Protein AF-A0A7C5G570-F1 (afdb_monomer_lite)

Sequence (312 aa):
MTEIFQGLLDAGFQAELISLSALDRYFRLPALPFAFVYTDGDLTDLARLFEKLRFPGPSVADAALDYEIPTAGVGGNPRTIFFYCRDLRTLPLVPYTFFTLTFDWKTQRFRDPQGIYPLIRFLWRGKKAEAFPPPAPWWEGLFQGADRFGALMAAAVLLARYGAPLPDLTTLRGVLGQLTQETPPEPETQRTLLTTLLSSTHPEAGFALLKALGFIDRFWPELAQLDDVDHSKEFHPEGNAWAHTLETFQYRKTLDFTLSLALLLHDVGKPLSSSDGAHRFDKHAELGALAAVKFLERLGFPNALITDVRFL

Structure (mmCIF, N/CA/C/O backbone):
data_AF-A0A7C5G570-F1
#
_entry.id   AF-A0A7C5G570-F1
#
loop_
_atom_site.group_PDB
_atom_site.id
_atom_site.type_symbol
_atom_site.label_atom_id
_atom_site.label_alt_id
_atom_site.label_comp_id
_atom_site.label_asym_id
_atom_site.label_entity_id
_atom_site.label_seq_id
_atom_site.pdbx_PDB_ins_code
_atom_site.Cartn_x
_atom_site.Cartn_y
_atom_site.Cartn_z
_atom_site.occupancy
_atom_site.B_iso_or_equiv
_atom_site.auth_seq_id
_atom_site.auth_comp_id
_atom_site.auth_asym_id
_atom_site.auth_atom_id
_atom_site.pdbx_PDB_model_num
ATOM 1 N N . MET A 1 1 ? 3.801 -5.273 18.656 1.00 76.75 1 MET A N 1
ATOM 2 C CA . MET A 1 1 ? 2.372 -4.925 18.472 1.00 76.75 1 MET A CA 1
ATOM 3 C C . MET A 1 1 ? 1.579 -5.124 19.757 1.00 76.75 1 MET A C 1
ATOM 5 O O . MET A 1 1 ? 1.106 -4.129 20.272 1.00 76.75 1 MET A O 1
ATOM 9 N N . THR A 1 2 ? 1.479 -6.332 20.328 1.00 83.44 2 THR A N 1
ATOM 10 C CA . THR A 1 2 ? 0.680 -6.579 21.550 1.00 83.44 2 THR A CA 1
ATOM 11 C C . THR A 1 2 ? 1.013 -5.645 22.717 1.00 83.44 2 THR A C 1
ATOM 13 O O . THR A 1 2 ? 0.096 -5.096 23.307 1.00 83.44 2 THR A O 1
ATOM 16 N N . GLU A 1 3 ? 2.295 -5.401 23.000 1.00 87.50 3 GLU A N 1
ATOM 17 C CA . GLU A 1 3 ? 2.725 -4.481 24.070 1.00 87.50 3 GLU A CA 1
ATOM 18 C C . GLU A 1 3 ? 2.275 -3.034 23.833 1.00 87.50 3 GLU A C 1
ATOM 20 O O . GLU A 1 3 ? 1.844 -2.364 24.761 1.00 87.50 3 GLU A O 1
ATOM 25 N N . ILE A 1 4 ? 2.301 -2.570 22.579 1.00 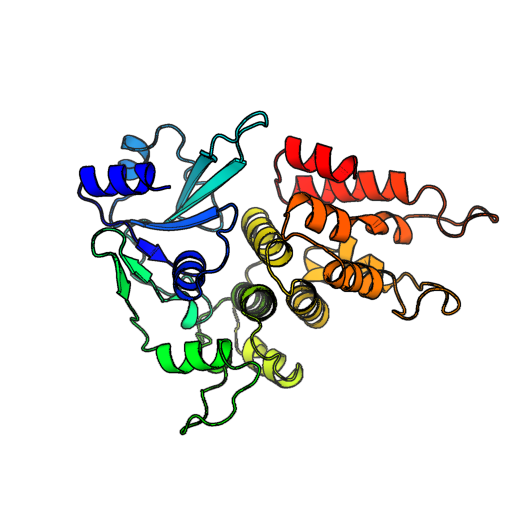90.94 4 ILE A N 1
ATOM 26 C CA . ILE A 1 4 ? 1.877 -1.210 22.211 1.00 90.94 4 ILE A CA 1
ATOM 27 C C . ILE A 1 4 ? 0.370 -1.050 22.435 1.00 90.94 4 ILE A C 1
ATOM 29 O O . ILE A 1 4 ? -0.079 -0.073 23.026 1.00 90.94 4 ILE A O 1
ATOM 33 N N . PHE A 1 5 ? -0.412 -2.045 22.011 1.00 92.06 5 PHE A N 1
ATOM 34 C CA . PHE A 1 5 ? -1.849 -2.071 22.267 1.00 92.06 5 PHE A CA 1
ATOM 35 C C . PHE A 1 5 ? -2.160 -2.185 23.762 1.00 92.06 5 PHE A C 1
ATOM 37 O O . PHE A 1 5 ? -3.077 -1.524 24.237 1.00 92.06 5 PHE A O 1
ATOM 44 N N . GLN A 1 6 ? -1.401 -2.992 24.508 1.00 92.19 6 GLN A N 1
ATOM 45 C CA . GLN A 1 6 ? -1.573 -3.112 25.953 1.00 92.19 6 GLN A CA 1
ATOM 46 C C . GLN A 1 6 ? -1.279 -1.781 26.655 1.00 92.19 6 GLN A C 1
ATOM 48 O O . GLN A 1 6 ? -2.081 -1.363 27.478 1.00 92.19 6 GLN A O 1
ATOM 53 N N . GLY A 1 7 ? -0.219 -1.068 26.259 1.00 92.81 7 GLY A N 1
ATOM 54 C CA . GLY A 1 7 ? 0.105 0.256 26.795 1.00 92.81 7 GLY A CA 1
ATOM 55 C C . GLY A 1 7 ? -1.009 1.287 26.583 1.00 92.81 7 GLY A C 1
ATOM 56 O O . GLY A 1 7 ? -1.321 2.042 27.500 1.00 92.81 7 GLY A O 1
ATOM 57 N N . LEU A 1 8 ? -1.669 1.277 25.417 1.00 94.38 8 LEU A N 1
ATOM 58 C CA . LEU A 1 8 ? -2.858 2.108 25.179 1.00 94.38 8 LEU A CA 1
ATOM 59 C C . LEU A 1 8 ? -4.014 1.741 26.120 1.00 94.38 8 LEU A C 1
ATOM 61 O O . LEU A 1 8 ? -4.618 2.621 26.731 1.00 94.38 8 LEU A O 1
ATOM 65 N N . LEU A 1 9 ? -4.312 0.445 26.248 1.00 95.50 9 LEU A N 1
ATOM 66 C CA . LEU A 1 9 ? -5.415 -0.043 27.079 1.00 95.50 9 LEU A CA 1
ATOM 67 C C . LEU A 1 9 ? -5.180 0.218 28.574 1.00 95.50 9 LEU A C 1
ATOM 69 O O . LEU A 1 9 ? -6.122 0.590 29.275 1.00 95.50 9 LEU A O 1
ATOM 73 N N . ASP A 1 10 ? -3.946 0.050 29.053 1.00 95.94 10 ASP A N 1
ATOM 74 C CA . ASP A 1 10 ? -3.551 0.300 30.445 1.00 95.94 10 ASP A CA 1
ATOM 75 C C . ASP A 1 10 ? -3.647 1.790 30.798 1.00 95.94 10 ASP A C 1
ATOM 77 O O . ASP A 1 10 ? -4.019 2.144 31.917 1.00 95.94 10 ASP A O 1
ATOM 81 N N . ALA A 1 11 ? -3.390 2.666 29.824 1.00 94.56 11 ALA A N 1
ATOM 82 C CA . ALA A 1 11 ? -3.594 4.107 29.939 1.00 94.56 11 ALA A CA 1
ATOM 83 C C . ALA A 1 11 ? -5.072 4.536 29.820 1.00 94.56 11 ALA A C 1
ATOM 85 O O . ALA A 1 11 ? -5.386 5.714 29.976 1.00 94.56 11 ALA A O 1
ATOM 86 N N . GLY A 1 12 ? -5.988 3.592 29.576 1.00 94.81 12 GLY A N 1
ATOM 87 C CA . GLY A 1 12 ? -7.427 3.839 29.497 1.00 94.81 12 GLY A CA 1
ATOM 88 C C . GLY A 1 12 ? -7.945 4.230 28.111 1.00 94.81 12 GLY A C 1
ATOM 89 O O . GLY A 1 12 ? -9.130 4.545 27.995 1.00 94.81 12 GLY A O 1
ATOM 90 N N . PHE A 1 13 ? -7.108 4.173 27.072 1.00 94.56 13 PHE A N 1
ATOM 91 C CA . PHE A 1 13 ? -7.496 4.504 25.701 1.00 94.56 13 PHE A CA 1
ATOM 92 C C . PHE A 1 13 ? -8.073 3.307 24.944 1.00 94.56 13 PHE A C 1
ATOM 94 O O . PHE A 1 13 ? -7.838 2.139 25.268 1.00 94.56 13 PHE A O 1
ATOM 101 N N . GLN A 1 14 ? -8.830 3.598 23.891 1.00 91.56 14 GLN A N 1
ATOM 102 C CA . GLN A 1 14 ? -9.218 2.623 22.881 1.00 91.56 14 GLN A CA 1
ATOM 103 C C . GLN A 1 14 ? -8.028 2.268 21.991 1.00 91.56 14 GLN A C 1
ATOM 105 O O . GLN A 1 14 ? -7.143 3.078 21.738 1.00 91.56 14 GLN A O 1
ATOM 110 N N . ALA A 1 15 ? -8.032 1.040 21.486 1.00 93.25 15 ALA A N 1
ATOM 111 C CA . ALA A 1 15 ? -7.058 0.589 20.510 1.00 93.25 15 ALA A CA 1
ATOM 112 C C . ALA A 1 15 ? -7.770 -0.292 19.482 1.00 93.25 15 ALA A C 1
ATOM 114 O O . ALA A 1 15 ? -8.212 -1.406 19.788 1.00 93.25 15 ALA A O 1
ATOM 115 N N . GLU A 1 16 ? -7.912 0.220 18.265 1.00 93.56 16 GLU A N 1
ATOM 116 C CA . GLU A 1 16 ? -8.572 -0.476 17.163 1.00 93.56 16 GLU A CA 1
ATOM 117 C C . GLU A 1 16 ? -7.637 -0.581 15.968 1.00 93.56 16 GLU A C 1
ATOM 119 O O . GLU A 1 16 ? -7.019 0.403 15.576 1.00 93.56 16 GLU A O 1
ATOM 124 N N . LEU A 1 17 ? -7.566 -1.751 15.333 1.00 94.12 17 LEU A N 1
ATOM 125 C CA . LEU A 1 17 ? -7.058 -1.799 13.963 1.00 94.12 17 LEU A CA 1
ATOM 126 C C . LEU A 1 17 ? -8.122 -1.198 13.048 1.00 94.12 17 LEU A C 1
ATOM 128 O O . LEU A 1 17 ? -9.309 -1.489 13.213 1.00 94.12 17 LEU A O 1
ATOM 132 N N . ILE A 1 18 ? -7.696 -0.420 12.060 1.00 92.81 18 ILE A N 1
ATOM 133 C CA . ILE A 1 18 ? -8.594 0.217 11.090 1.00 92.81 18 ILE A CA 1
ATOM 134 C C . ILE A 1 18 ? -8.118 -0.019 9.657 1.00 92.81 18 ILE A C 1
ATOM 136 O O . ILE A 1 18 ? -6.990 -0.475 9.437 1.00 92.81 18 ILE A O 1
ATOM 140 N N . SER A 1 19 ? -8.967 0.310 8.678 1.00 90.69 19 SER A N 1
ATOM 141 C CA . SER A 1 19 ? -8.614 0.299 7.255 1.00 90.69 19 SER A CA 1
ATOM 142 C C . SER A 1 19 ? -7.990 -1.039 6.837 1.00 90.69 19 SER A C 1
ATOM 144 O O . SER A 1 19 ? -8.506 -2.112 7.166 1.00 90.69 19 SER A O 1
ATOM 146 N N . LEU A 1 20 ? -6.863 -0.983 6.132 1.00 91.75 20 LEU A N 1
ATOM 147 C CA . LEU A 1 20 ? -6.106 -2.126 5.649 1.00 91.75 20 LEU A CA 1
ATOM 148 C C . LEU A 1 20 ? -5.765 -3.124 6.761 1.00 91.75 20 LEU A C 1
ATOM 150 O O . LEU A 1 20 ? -5.847 -4.328 6.553 1.00 91.75 20 LEU A O 1
ATOM 154 N N . SER A 1 21 ? -5.433 -2.651 7.964 1.00 93.94 21 SER A N 1
ATOM 155 C CA . SER A 1 21 ? -5.012 -3.525 9.064 1.00 93.94 21 SER A CA 1
ATOM 156 C C . SER A 1 21 ? -6.165 -4.322 9.669 1.00 93.94 21 SER A C 1
ATOM 158 O O . SER A 1 21 ? -5.987 -5.489 10.026 1.00 93.94 21 SER A O 1
ATOM 160 N N . ALA A 1 22 ? -7.359 -3.731 9.748 1.00 93.25 22 ALA A N 1
ATOM 161 C CA . ALA A 1 22 ? -8.562 -4.469 10.125 1.00 93.25 22 ALA A CA 1
ATOM 162 C C . ALA A 1 22 ? -8.946 -5.482 9.041 1.00 93.25 22 ALA A C 1
ATOM 164 O O . ALA A 1 22 ? -9.244 -6.639 9.345 1.00 93.25 22 ALA A O 1
ATOM 165 N N . LEU A 1 23 ? -8.903 -5.063 7.776 1.00 92.06 23 LEU A N 1
ATOM 166 C CA . LEU A 1 23 ? -9.301 -5.894 6.646 1.00 92.06 23 LEU A CA 1
ATOM 167 C C . LEU A 1 23 ? -8.347 -7.085 6.441 1.00 92.06 23 LEU A C 1
ATOM 169 O O . LEU A 1 23 ? -8.800 -8.217 6.269 1.00 92.06 23 LEU A O 1
ATOM 173 N N . ASP A 1 24 ? -7.039 -6.874 6.580 1.00 93.88 24 ASP A N 1
ATOM 174 C CA . ASP A 1 24 ? -6.027 -7.936 6.590 1.00 93.88 24 ASP A CA 1
ATOM 175 C C . ASP A 1 24 ? -6.287 -8.958 7.686 1.00 93.88 24 ASP A C 1
ATOM 177 O O . ASP A 1 24 ? -6.243 -10.165 7.441 1.00 93.88 24 ASP A O 1
ATOM 181 N N . ARG A 1 25 ? -6.607 -8.484 8.895 1.00 94.00 25 ARG A N 1
ATOM 182 C CA . ARG A 1 25 ? -6.949 -9.365 10.010 1.00 94.00 25 ARG A CA 1
ATOM 183 C C . ARG A 1 25 ? -8.212 -10.168 9.719 1.00 94.00 25 ARG A C 1
ATOM 185 O O . ARG A 1 25 ? -8.256 -11.353 10.047 1.00 94.00 25 ARG A O 1
ATOM 192 N N . TYR A 1 26 ? -9.217 -9.548 9.106 1.00 92.62 26 TYR A N 1
ATOM 193 C CA . TYR A 1 26 ? -10.464 -10.211 8.731 1.00 92.62 26 TYR A CA 1
ATOM 194 C C . TYR A 1 26 ? -10.218 -11.353 7.737 1.00 92.62 26 TYR A C 1
ATOM 196 O O . TYR A 1 26 ? -10.672 -12.478 7.957 1.00 92.62 26 TYR A O 1
ATOM 204 N N . PHE A 1 27 ? -9.435 -11.093 6.687 1.00 90.75 27 PHE A N 1
ATOM 205 C CA . PHE A 1 27 ? -9.067 -12.091 5.677 1.00 90.75 27 PHE A CA 1
ATOM 206 C C . PHE A 1 27 ? -7.920 -13.019 6.098 1.00 90.75 27 PHE A C 1
ATOM 208 O O . PHE A 1 27 ? -7.599 -13.956 5.369 1.00 90.75 27 PHE A O 1
ATOM 215 N N . ARG A 1 28 ? -7.337 -12.806 7.286 1.00 92.50 28 ARG A N 1
ATOM 216 C CA . ARG A 1 28 ? -6.194 -13.560 7.827 1.00 92.50 28 ARG A CA 1
ATOM 217 C C . ARG A 1 28 ? -4.969 -13.517 6.907 1.00 92.50 28 ARG A C 1
ATOM 219 O O . ARG A 1 28 ? -4.267 -14.516 6.755 1.00 92.50 28 ARG A O 1
ATOM 226 N N . LEU A 1 29 ? -4.724 -12.363 6.293 1.00 91.00 29 LEU A N 1
ATOM 227 C CA . LEU A 1 29 ? -3.551 -12.141 5.454 1.00 91.00 29 LEU A CA 1
ATOM 228 C C . LEU A 1 29 ? -2.293 -11.906 6.308 1.00 91.00 29 LEU A C 1
ATOM 230 O O . LEU A 1 29 ? -2.399 -11.437 7.446 1.00 91.00 29 LEU A O 1
ATOM 234 N N . PRO A 1 30 ? -1.090 -12.198 5.776 1.00 89.44 30 PRO A N 1
ATOM 235 C CA . PRO A 1 30 ? 0.164 -11.856 6.437 1.00 89.44 30 PRO A CA 1
ATOM 236 C C . PRO A 1 30 ? 0.258 -10.357 6.735 1.00 89.44 30 PRO A C 1
ATOM 238 O O . PRO A 1 30 ? -0.052 -9.523 5.882 1.00 89.44 30 PRO A O 1
ATOM 241 N N . ALA A 1 31 ? 0.717 -10.016 7.940 1.00 86.00 31 ALA A N 1
ATOM 242 C CA . ALA A 1 31 ? 0.822 -8.630 8.376 1.00 86.00 31 ALA A CA 1
ATOM 243 C C . ALA A 1 31 ? 1.877 -7.856 7.573 1.00 86.00 31 ALA A C 1
ATOM 245 O O . ALA A 1 31 ? 3.038 -8.272 7.483 1.00 86.00 31 ALA A O 1
ATOM 246 N N . LEU A 1 32 ? 1.481 -6.687 7.073 1.00 92.19 32 LEU A N 1
ATOM 247 C CA . LEU A 1 32 ? 2.374 -5.712 6.451 1.00 92.19 32 LEU A CA 1
ATOM 248 C C . LEU A 1 32 ? 3.428 -5.205 7.440 1.00 92.19 32 LEU A C 1
ATOM 250 O O . LEU A 1 32 ? 3.222 -5.278 8.658 1.00 92.19 32 LEU A O 1
ATOM 254 N N . PRO A 1 33 ? 4.555 -4.651 6.955 1.00 91.31 33 PRO A N 1
ATOM 255 C CA . PRO A 1 33 ? 5.557 -4.026 7.815 1.00 91.31 33 PRO A CA 1
ATOM 256 C C . PRO A 1 33 ? 5.041 -2.766 8.531 1.00 91.31 33 PRO A C 1
ATOM 258 O O . PRO A 1 33 ? 5.784 -2.114 9.249 1.00 91.31 33 PRO A O 1
ATOM 261 N N . PHE A 1 34 ? 3.760 -2.434 8.403 1.00 93.50 34 PHE A N 1
ATOM 262 C CA . PHE A 1 34 ? 3.105 -1.415 9.198 1.00 93.50 34 PHE A CA 1
ATOM 263 C C . PHE A 1 34 ? 1.668 -1.814 9.549 1.00 93.50 34 PHE A C 1
ATOM 265 O O . PHE A 1 34 ? 1.096 -2.729 8.949 1.00 93.50 34 PHE A O 1
ATOM 272 N N . ALA A 1 35 ? 1.073 -1.109 10.508 1.00 94.31 35 ALA A N 1
ATOM 273 C CA . ALA A 1 35 ? -0.345 -1.211 10.825 1.00 94.31 35 ALA A CA 1
ATOM 274 C C . ALA A 1 35 ? -0.960 0.161 11.110 1.00 94.31 35 ALA A C 1
ATOM 276 O O . ALA A 1 35 ? -0.307 1.026 11.685 1.00 94.31 35 ALA A O 1
ATOM 277 N N . PHE A 1 36 ? -2.228 0.325 10.748 1.00 93.25 36 PHE A N 1
ATOM 278 C CA . PHE A 1 36 ? -3.040 1.486 11.079 1.00 93.25 36 PHE A CA 1
ATOM 279 C C . PHE A 1 36 ? -3.856 1.206 12.333 1.00 93.25 36 PHE A C 1
ATOM 281 O O . PHE A 1 36 ? -4.589 0.210 12.408 1.00 93.25 36 PHE A O 1
ATOM 288 N N . VAL A 1 37 ? -3.720 2.096 13.307 1.00 93.75 37 VAL A N 1
ATOM 289 C CA . VAL A 1 37 ? -4.340 1.988 14.621 1.00 93.75 37 VAL A CA 1
ATOM 290 C C . VAL A 1 37 ? -5.101 3.264 14.915 1.00 93.75 37 VAL A C 1
ATOM 292 O O . VAL A 1 37 ? -4.556 4.356 14.812 1.00 93.75 37 VAL A O 1
ATOM 295 N N . TYR A 1 38 ? -6.357 3.119 15.303 1.00 92.62 38 TYR A N 1
ATOM 296 C CA . TYR A 1 38 ? -7.123 4.193 15.908 1.00 92.62 38 TYR A CA 1
ATOM 297 C C . TYR A 1 38 ? -7.012 4.115 17.429 1.00 92.62 38 TYR A C 1
ATOM 299 O O . TYR A 1 38 ? -7.108 3.030 18.014 1.00 92.62 38 TYR A O 1
ATOM 307 N N . THR A 1 39 ? -6.841 5.276 18.050 1.00 92.19 39 THR A N 1
ATOM 308 C CA . THR A 1 39 ? -6.943 5.477 19.493 1.00 92.19 39 THR A CA 1
ATOM 309 C C . THR A 1 39 ? -7.814 6.688 19.778 1.00 92.19 39 THR A C 1
ATOM 311 O O . THR A 1 39 ? -7.885 7.628 18.982 1.00 92.19 39 THR A O 1
ATOM 314 N N . ASP A 1 40 ? -8.482 6.672 20.927 1.00 90.81 40 ASP A N 1
ATOM 315 C CA . ASP A 1 40 ? -9.277 7.806 21.367 1.00 90.81 40 ASP A CA 1
ATOM 316 C C . ASP A 1 40 ? -8.492 8.829 22.221 1.00 90.81 40 ASP A C 1
ATOM 318 O O . ASP A 1 40 ? -9.080 9.814 22.670 1.00 90.81 40 ASP A O 1
ATOM 322 N N . GLY A 1 41 ? -7.182 8.614 22.400 1.00 89.94 41 GLY A N 1
ATOM 323 C CA . GLY A 1 41 ? -6.231 9.591 22.948 1.00 89.94 41 GLY A CA 1
ATOM 324 C C . GLY A 1 41 ? -5.731 10.597 21.904 1.00 89.94 41 GLY A C 1
ATOM 325 O O . GLY A 1 41 ? -5.857 10.371 20.695 1.00 89.94 41 GLY A O 1
ATOM 326 N N . ASP A 1 42 ? -5.173 11.716 22.369 1.00 90.19 42 ASP A N 1
ATOM 327 C CA . ASP A 1 42 ? -4.583 12.744 21.503 1.00 90.19 42 ASP A CA 1
ATOM 328 C C . ASP A 1 42 ? -3.064 12.547 21.285 1.00 90.19 42 ASP A C 1
ATOM 330 O O . ASP A 1 42 ? -2.442 11.609 21.791 1.00 90.19 42 ASP A O 1
ATOM 334 N N . LEU A 1 43 ? -2.438 13.430 20.497 1.00 90.19 43 LEU A N 1
ATOM 335 C CA . LEU A 1 43 ? -0.991 13.380 20.243 1.00 90.19 43 LEU A CA 1
ATOM 336 C C . LEU A 1 43 ? -0.148 13.539 21.517 1.00 90.19 43 LEU A C 1
ATOM 338 O O . LEU A 1 43 ? 0.910 12.921 21.635 1.00 90.19 43 LEU A O 1
ATOM 342 N N . THR A 1 44 ? -0.607 14.352 22.468 1.00 90.81 44 THR A N 1
ATOM 343 C CA . THR A 1 44 ? 0.083 14.574 23.745 1.00 90.81 44 THR A CA 1
ATOM 344 C C . THR A 1 44 ? 0.043 13.309 24.590 1.00 90.81 44 THR A C 1
ATOM 346 O O . THR A 1 44 ? 1.047 12.938 25.199 1.00 90.81 44 THR A O 1
ATOM 349 N N . ASP A 1 45 ? -1.096 12.626 24.610 1.00 92.44 45 ASP A N 1
ATOM 350 C CA . ASP A 1 45 ? -1.262 11.354 25.300 1.00 92.44 45 ASP A CA 1
ATOM 351 C C . ASP A 1 45 ? -0.349 10.282 24.710 1.00 92.44 45 ASP A C 1
ATOM 353 O O . ASP A 1 45 ? 0.387 9.622 25.447 1.00 92.44 45 ASP A O 1
ATOM 357 N N . LEU A 1 46 ? -0.313 10.162 23.380 1.00 92.06 46 LEU A N 1
ATOM 358 C CA . LEU A 1 46 ? 0.596 9.236 22.706 1.00 92.06 46 LEU A CA 1
ATOM 359 C C . LEU A 1 46 ? 2.068 9.548 22.995 1.00 92.06 46 LEU A C 1
ATOM 361 O O . LEU A 1 46 ? 2.844 8.625 23.237 1.00 92.06 46 LEU A O 1
ATOM 365 N N . ALA A 1 47 ? 2.459 10.824 23.008 1.00 92.44 47 ALA A N 1
ATOM 366 C CA . ALA A 1 47 ? 3.837 11.234 23.278 1.00 92.44 47 ALA A CA 1
ATOM 367 C C . ALA A 1 47 ? 4.285 10.912 24.714 1.00 92.44 47 ALA A C 1
ATOM 369 O O . ALA A 1 47 ? 5.469 10.688 24.956 1.00 92.44 47 ALA A O 1
ATOM 370 N N . ARG A 1 48 ? 3.349 10.855 25.674 1.00 93.50 48 ARG A N 1
ATOM 371 C CA . ARG A 1 48 ? 3.634 10.395 27.046 1.00 93.50 48 ARG A CA 1
ATOM 372 C C . ARG A 1 48 ? 3.826 8.883 27.127 1.00 93.50 48 ARG A C 1
ATOM 374 O O . ARG A 1 48 ? 4.576 8.424 27.982 1.00 93.50 48 ARG A O 1
ATOM 381 N N . LEU A 1 49 ? 3.136 8.120 26.279 1.00 93.06 49 LEU A N 1
ATOM 382 C CA . LEU A 1 49 ? 3.206 6.657 26.270 1.00 93.06 49 LEU A CA 1
ATOM 383 C C . LEU A 1 49 ? 4.397 6.124 25.472 1.00 93.06 49 LEU A C 1
ATOM 385 O O . LEU A 1 49 ? 4.961 5.090 25.828 1.00 93.06 49 LEU A O 1
ATOM 389 N N . PHE A 1 50 ? 4.778 6.812 24.396 1.00 92.88 50 PHE A N 1
ATOM 390 C CA . PHE A 1 50 ? 5.760 6.322 23.437 1.00 92.88 50 PHE A CA 1
ATOM 391 C C . PHE A 1 50 ? 6.865 7.353 23.197 1.00 92.88 50 PHE A C 1
ATOM 393 O O . PHE A 1 50 ? 6.689 8.321 22.465 1.00 92.88 50 PHE A O 1
ATOM 400 N N . GLU A 1 51 ? 8.046 7.098 23.764 1.00 88.06 51 GLU A N 1
ATOM 401 C CA . GLU A 1 51 ? 9.200 8.011 23.710 1.00 88.06 51 GLU A CA 1
ATOM 402 C C . GLU A 1 51 ? 9.655 8.347 22.276 1.00 88.06 51 GLU A C 1
ATOM 404 O O . GLU A 1 51 ? 10.074 9.466 21.997 1.00 88.06 51 GLU A O 1
ATOM 409 N N . LYS A 1 52 ? 9.551 7.387 21.347 1.00 89.69 52 LYS A N 1
ATOM 410 C CA . LYS A 1 52 ? 10.000 7.521 19.948 1.00 89.69 52 LYS A CA 1
ATOM 411 C C . LYS A 1 52 ? 8.863 7.825 18.966 1.00 89.69 52 LYS A C 1
ATOM 413 O O . LYS A 1 52 ? 8.931 7.436 17.800 1.00 89.69 52 LYS A O 1
ATOM 418 N N . LEU A 1 53 ? 7.798 8.473 19.431 1.00 92.81 53 LEU A N 1
ATOM 419 C CA . LEU A 1 53 ? 6.680 8.861 18.576 1.00 92.81 53 LEU A CA 1
ATOM 420 C C . LEU A 1 53 ? 7.111 9.940 17.565 1.00 92.81 53 LEU A C 1
ATOM 422 O O . LEU A 1 53 ? 7.686 10.961 17.934 1.00 92.81 53 LEU A O 1
ATOM 426 N N . ARG A 1 54 ? 6.795 9.740 16.285 1.00 91.31 54 ARG A N 1
ATOM 427 C CA . ARG A 1 54 ? 6.975 10.721 15.208 1.00 91.31 54 ARG A CA 1
ATOM 428 C C . ARG A 1 54 ? 5.702 11.553 15.044 1.00 91.31 54 ARG A C 1
ATOM 430 O O . ARG A 1 54 ? 4.685 11.009 14.613 1.00 91.31 54 ARG A O 1
ATOM 437 N N . PHE A 1 55 ? 5.765 12.850 15.361 1.00 85.00 55 PHE A N 1
ATOM 438 C CA . PHE A 1 55 ? 4.661 13.810 15.201 1.00 85.00 55 PHE A CA 1
ATOM 439 C C . PHE A 1 55 ? 5.147 15.283 15.211 1.00 85.00 55 PHE A C 1
ATOM 441 O O . PHE A 1 55 ? 6.178 15.568 15.825 1.00 85.00 55 PHE A O 1
ATOM 448 N N . PRO A 1 56 ? 4.396 16.225 14.594 1.00 66.88 56 PRO A N 1
ATOM 449 C CA . PRO A 1 56 ? 3.577 15.969 13.405 1.00 66.88 56 PRO A CA 1
ATOM 450 C C . PRO A 1 56 ? 4.525 15.500 12.293 1.00 66.88 56 PRO A C 1
ATOM 452 O O . PRO A 1 56 ? 5.633 16.022 12.176 1.00 66.88 56 PRO A O 1
ATOM 455 N N . GLY A 1 57 ? 4.179 14.469 11.525 1.00 63.09 57 GLY A N 1
ATOM 456 C CA . GLY A 1 57 ? 5.224 13.865 10.692 1.00 63.09 57 GLY A CA 1
ATOM 457 C C . GLY A 1 57 ? 4.811 12.883 9.613 1.00 63.09 57 GLY A C 1
ATOM 458 O O . GLY A 1 57 ? 5.518 12.850 8.607 1.00 63.09 57 GLY A O 1
ATOM 459 N N . PRO A 1 58 ? 3.731 12.097 9.765 1.00 79.44 58 PRO A N 1
ATOM 460 C CA . PRO A 1 58 ? 3.326 11.201 8.701 1.00 79.44 58 PRO A CA 1
ATOM 461 C C . PRO A 1 58 ? 2.234 11.787 7.806 1.00 79.44 58 PRO A C 1
ATOM 463 O O . PRO A 1 58 ? 1.236 12.305 8.286 1.00 79.44 58 PRO A O 1
ATOM 466 N N . SER A 1 59 ? 2.374 11.630 6.489 1.00 83.44 59 SER A N 1
ATOM 467 C CA . SER A 1 59 ? 1.310 12.016 5.534 1.00 83.44 59 SER A CA 1
ATOM 468 C C . SER A 1 59 ? 0.086 11.099 5.600 1.00 83.44 59 SER A C 1
ATOM 470 O O . SER A 1 59 ? -1.004 11.449 5.158 1.00 83.44 59 SER A O 1
ATOM 472 N N . VAL A 1 60 ? 0.282 9.893 6.137 1.00 86.56 60 VAL A N 1
ATOM 473 C CA . VAL A 1 60 ? -0.729 8.838 6.161 1.00 86.56 60 VAL A CA 1
ATOM 474 C C . VAL A 1 60 ? -1.520 8.795 7.464 1.00 86.56 60 VAL A C 1
ATOM 476 O O . VAL A 1 60 ? -2.531 8.109 7.487 1.00 86.56 60 VAL A O 1
ATOM 479 N N . ALA A 1 61 ? -1.081 9.456 8.541 1.00 89.50 61 ALA A N 1
ATOM 480 C CA . ALA A 1 61 ? -1.682 9.351 9.875 1.00 89.50 61 ALA A CA 1
ATOM 481 C C . ALA A 1 61 ? -1.240 10.505 10.793 1.00 89.50 61 ALA A C 1
ATOM 483 O O . ALA A 1 61 ? -0.282 11.202 10.482 1.00 89.50 61 ALA A O 1
ATOM 484 N N . ASP A 1 62 ? -1.884 10.673 11.948 1.00 89.31 62 ASP A N 1
ATOM 485 C CA . ASP A 1 62 ? -1.589 11.778 12.875 1.00 89.31 62 ASP A CA 1
ATOM 486 C C . ASP A 1 62 ? -0.222 11.622 13.564 1.00 89.31 62 ASP A C 1
ATOM 488 O O . ASP A 1 62 ? 0.491 12.600 13.807 1.00 89.31 62 ASP A O 1
ATOM 492 N N . ALA A 1 63 ? 0.169 10.380 13.858 1.00 92.12 6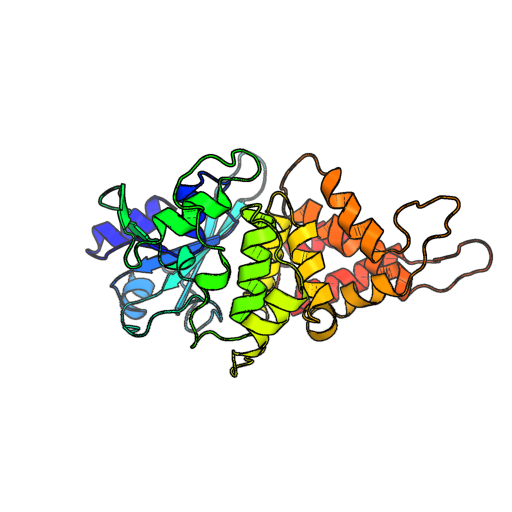3 ALA A N 1
ATOM 493 C CA . ALA A 1 63 ? 1.482 10.042 14.396 1.00 92.12 63 ALA A CA 1
ATOM 494 C C . ALA A 1 63 ? 1.960 8.676 13.900 1.00 92.12 63 ALA A C 1
ATOM 496 O O . ALA A 1 63 ? 1.180 7.856 13.415 1.00 92.12 63 ALA A O 1
ATOM 497 N N . ALA A 1 64 ? 3.254 8.406 14.047 1.00 93.69 64 ALA A N 1
ATOM 498 C CA . ALA A 1 64 ? 3.816 7.091 13.769 1.00 93.69 64 ALA A CA 1
ATOM 499 C C . ALA A 1 64 ? 4.791 6.641 14.857 1.00 93.69 64 ALA A C 1
ATOM 501 O O . ALA A 1 64 ? 5.484 7.455 15.458 1.00 93.69 64 ALA A O 1
ATOM 502 N N . LEU A 1 65 ? 4.872 5.337 15.092 1.00 93.88 65 LEU A N 1
ATOM 503 C CA . LEU A 1 65 ? 5.828 4.720 16.005 1.00 93.88 65 LEU A CA 1
ATOM 504 C C . LEU A 1 65 ? 6.537 3.574 15.296 1.00 93.88 65 LEU A C 1
ATOM 506 O O . LEU A 1 65 ? 5.913 2.566 14.958 1.00 93.88 65 LEU A O 1
ATOM 510 N N . ASP A 1 66 ? 7.841 3.725 15.106 1.00 91.31 66 ASP A N 1
ATOM 511 C CA . ASP A 1 66 ? 8.684 2.676 14.548 1.00 91.31 66 ASP A CA 1
ATOM 512 C C . ASP A 1 66 ? 9.210 1.780 15.678 1.00 91.31 66 ASP A C 1
ATOM 514 O O . ASP A 1 66 ? 9.652 2.256 16.727 1.00 91.31 66 ASP A O 1
ATOM 518 N N . TYR A 1 67 ? 9.141 0.467 15.482 1.00 88.50 67 TYR A N 1
ATOM 519 C CA . TYR A 1 67 ? 9.610 -0.541 16.427 1.00 88.50 67 TYR A CA 1
ATOM 520 C C . TYR A 1 67 ? 10.163 -1.752 15.674 1.00 88.50 67 TYR A C 1
ATOM 522 O O . TYR A 1 67 ? 9.800 -2.009 14.531 1.00 88.50 67 TYR A O 1
ATOM 530 N N . GLU A 1 68 ? 11.021 -2.534 16.315 1.00 85.06 68 GLU A N 1
ATOM 531 C CA . GLU A 1 68 ? 11.584 -3.741 15.711 1.00 85.06 68 GLU A CA 1
ATOM 532 C C . GLU A 1 68 ? 11.037 -4.988 16.396 1.00 85.06 68 GLU A C 1
ATOM 534 O O . GLU A 1 68 ? 10.902 -5.039 17.619 1.00 85.06 68 GLU A O 1
ATOM 539 N N . ILE A 1 69 ? 10.721 -6.013 15.606 1.00 77.88 69 ILE A N 1
ATOM 540 C CA . ILE A 1 69 ? 10.467 -7.353 16.136 1.00 77.88 69 ILE A CA 1
ATOM 541 C C . ILE A 1 69 ? 11.805 -8.095 16.133 1.00 77.88 69 ILE A C 1
ATOM 543 O O . ILE A 1 69 ? 12.347 -8.309 15.045 1.00 77.88 69 ILE A O 1
ATOM 547 N N . PRO A 1 70 ? 12.342 -8.510 17.295 1.00 74.31 70 PRO A N 1
ATOM 548 C CA . PRO A 1 70 ? 13.574 -9.285 17.339 1.00 74.31 70 PRO A CA 1
ATOM 549 C C . PRO A 1 70 ? 13.445 -10.551 16.487 1.00 74.31 70 PRO A C 1
ATOM 551 O O . PRO A 1 70 ? 12.482 -11.306 16.639 1.00 74.31 70 PRO A O 1
ATOM 554 N N . THR A 1 71 ? 14.409 -10.793 15.600 1.00 65.50 71 THR A N 1
ATOM 555 C CA . THR A 1 71 ? 14.526 -12.067 14.883 1.00 65.50 71 THR A CA 1
ATOM 556 C C . THR A 1 71 ? 15.787 -12.792 15.338 1.00 65.50 71 THR A C 1
ATOM 558 O O . THR A 1 71 ? 16.794 -12.175 15.676 1.00 65.50 71 THR A O 1
ATOM 561 N N . ALA A 1 72 ? 15.724 -14.119 15.456 1.00 51.62 72 ALA A N 1
ATOM 562 C CA . ALA A 1 72 ? 16.857 -14.890 15.952 1.00 51.62 72 ALA A CA 1
ATOM 563 C C . ALA A 1 72 ? 18.010 -14.857 14.932 1.00 51.62 72 ALA A C 1
ATOM 565 O O . ALA A 1 72 ? 17.885 -15.411 13.844 1.00 51.62 72 ALA A O 1
ATOM 566 N N . GLY A 1 73 ? 19.134 -14.231 15.297 1.00 48.66 73 GLY A N 1
ATOM 567 C CA . GLY A 1 73 ? 20.383 -14.268 14.523 1.00 48.66 73 GLY A CA 1
ATOM 568 C C . GLY A 1 73 ? 20.473 -13.316 13.322 1.00 48.66 73 GLY A C 1
ATOM 569 O O . GLY A 1 73 ? 21.489 -13.326 12.635 1.00 48.66 73 GLY A O 1
ATOM 570 N N . VAL A 1 74 ? 19.460 -12.481 13.084 1.00 54.78 74 VAL A N 1
ATOM 571 C CA . VAL A 1 74 ? 19.442 -11.408 12.074 1.00 54.78 74 VAL A CA 1
ATOM 572 C C . VAL A 1 74 ? 18.901 -10.150 12.769 1.00 54.78 74 VAL A C 1
ATOM 574 O O . VAL A 1 74 ? 18.220 -10.266 13.787 1.00 54.78 74 VAL A O 1
ATOM 577 N N . GLY A 1 75 ? 19.241 -8.946 12.294 1.00 56.31 75 GLY A N 1
ATOM 578 C CA . GLY A 1 75 ? 18.696 -7.693 12.840 1.00 56.31 75 GLY A CA 1
ATOM 579 C C . GLY A 1 75 ? 17.164 -7.720 12.993 1.00 56.31 75 GLY A C 1
ATOM 580 O O . GLY A 1 75 ? 16.473 -8.551 12.398 1.00 56.31 75 GLY A O 1
ATOM 581 N N . GLY A 1 76 ? 16.608 -6.846 13.834 1.00 62.19 76 GLY A N 1
ATOM 582 C CA . GLY A 1 76 ? 15.162 -6.793 14.046 1.00 62.19 76 GLY A CA 1
ATOM 583 C C . GLY A 1 76 ? 14.395 -6.533 12.743 1.00 62.19 76 GLY A C 1
ATOM 584 O O . GLY A 1 76 ? 14.883 -5.845 11.853 1.00 62.19 76 GLY A O 1
ATOM 585 N N . ASN A 1 77 ? 13.188 -7.090 12.610 1.00 74.06 77 ASN A N 1
ATOM 586 C CA . ASN A 1 77 ? 12.310 -6.795 11.476 1.00 74.06 77 ASN A CA 1
ATOM 587 C C . ASN A 1 77 ? 11.595 -5.459 11.754 1.00 74.06 77 ASN A C 1
ATOM 589 O O . ASN A 1 77 ? 10.760 -5.430 12.673 1.00 74.06 77 ASN A O 1
ATOM 593 N N . PRO A 1 78 ? 11.918 -4.371 11.028 1.00 83.06 78 PRO A N 1
ATOM 594 C CA . PRO A 1 78 ? 11.360 -3.056 11.299 1.00 83.06 78 PRO A CA 1
ATOM 595 C C . PRO A 1 78 ? 9.862 -3.034 11.002 1.00 83.06 78 PRO A C 1
ATOM 597 O O . PRO A 1 78 ? 9.382 -3.585 10.008 1.00 83.06 78 PRO A O 1
ATOM 600 N N . ARG A 1 79 ? 9.109 -2.397 11.894 1.00 90.12 79 ARG A N 1
ATOM 601 C CA . ARG A 1 79 ? 7.662 -2.235 11.809 1.00 90.12 79 ARG A CA 1
ATOM 602 C C . ARG A 1 79 ? 7.258 -0.819 12.188 1.00 90.12 79 ARG A C 1
ATOM 604 O O . ARG A 1 79 ? 7.865 -0.220 13.067 1.00 90.12 79 ARG A O 1
ATOM 611 N N . THR A 1 80 ? 6.172 -0.332 11.602 1.00 93.00 80 THR A N 1
ATOM 612 C CA . THR A 1 80 ? 5.602 0.981 11.940 1.00 93.00 80 THR A CA 1
ATOM 613 C C . THR A 1 80 ? 4.149 0.846 12.384 1.00 93.00 80 THR A C 1
ATOM 615 O O . THR A 1 80 ? 3.359 0.146 11.756 1.00 93.00 80 THR A O 1
ATOM 618 N N . ILE A 1 81 ? 3.754 1.524 13.457 1.00 93.81 81 ILE A N 1
ATOM 619 C CA . ILE A 1 81 ? 2.338 1.767 13.753 1.00 93.81 81 ILE A CA 1
ATOM 620 C C . ILE A 1 81 ? 2.014 3.200 13.375 1.00 93.81 81 ILE A C 1
ATOM 622 O O . ILE A 1 81 ? 2.642 4.121 13.878 1.00 93.81 81 ILE A O 1
ATOM 626 N N . PHE A 1 82 ? 1.029 3.366 12.504 1.00 93.75 82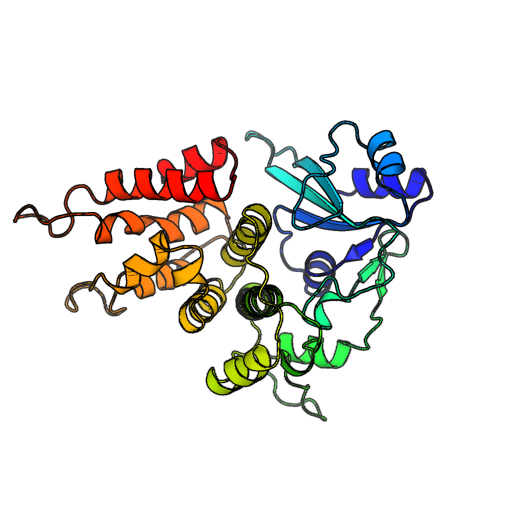 PHE A N 1
ATOM 627 C CA . PHE A 1 82 ? 0.441 4.643 12.139 1.00 93.75 82 PHE A CA 1
ATOM 628 C C . PHE A 1 82 ? -0.802 4.872 12.999 1.00 93.75 82 PHE A C 1
ATOM 630 O O . PHE A 1 82 ? -1.750 4.086 12.937 1.00 93.75 82 PHE A O 1
ATOM 637 N N . PHE A 1 83 ? -0.780 5.920 13.815 1.00 92.62 83 PHE A N 1
ATOM 638 C CA . PHE A 1 83 ? -1.847 6.267 14.743 1.00 92.62 83 PHE A CA 1
ATOM 639 C C . PHE A 1 83 ? -2.767 7.333 14.166 1.00 92.62 83 PHE A C 1
ATOM 641 O O . PHE A 1 83 ? -2.305 8.384 13.729 1.00 92.62 83 PHE A O 1
ATOM 648 N N . TYR A 1 84 ? -4.066 7.074 14.253 1.00 89.94 84 TYR A N 1
ATOM 649 C CA . TYR A 1 84 ? -5.111 8.074 14.099 1.00 89.94 84 TYR A CA 1
ATOM 650 C C . TYR A 1 84 ? -5.698 8.396 15.469 1.00 89.94 84 TYR A C 1
ATOM 652 O O . TYR A 1 84 ? -6.158 7.494 16.178 1.00 89.94 84 TYR A O 1
ATOM 660 N N . CYS A 1 85 ? -5.664 9.672 15.828 1.00 86.81 85 CYS A N 1
ATOM 661 C CA . CYS A 1 85 ? -6.049 10.196 17.129 1.00 86.81 85 CYS A CA 1
ATOM 662 C C . CYS A 1 85 ? -7.438 10.838 17.082 1.00 86.81 85 CYS A C 1
ATOM 664 O O . CYS A 1 85 ? -7.982 11.186 16.028 1.00 86.81 85 CYS A O 1
ATOM 666 N N . ARG A 1 86 ? -8.050 11.012 18.253 1.00 71.56 86 ARG A N 1
ATOM 667 C CA . ARG A 1 86 ? -9.402 11.567 18.369 1.00 71.56 86 ARG A CA 1
ATOM 668 C C . ARG A 1 86 ? -9.438 13.077 18.127 1.00 71.56 86 ARG A C 1
ATOM 670 O O . ARG A 1 86 ? -9.384 13.830 19.086 1.00 71.56 86 ARG A O 1
ATOM 677 N N . ASP A 1 87 ? -9.662 13.494 16.879 1.00 52.22 87 ASP A N 1
ATOM 678 C CA . ASP A 1 87 ? -10.476 14.686 16.550 1.00 52.22 87 ASP A CA 1
ATOM 679 C C . ASP A 1 87 ? -10.955 14.754 15.078 1.00 52.22 87 ASP A C 1
ATOM 681 O O . ASP A 1 87 ? -11.065 15.821 14.482 1.00 52.22 87 ASP A O 1
ATOM 685 N N . LEU A 1 88 ? -11.262 13.614 14.444 1.00 48.28 88 LEU A N 1
ATOM 686 C CA . LEU A 1 88 ? -11.680 13.573 13.030 1.00 48.28 88 LEU A CA 1
ATOM 687 C C . LEU A 1 88 ? -13.014 12.840 12.852 1.00 48.28 88 LEU A C 1
ATOM 689 O O . LEU A 1 88 ? -13.111 11.823 12.169 1.00 48.28 88 LEU A O 1
ATOM 693 N N . ARG A 1 89 ? -14.093 13.386 13.433 1.00 41.41 89 ARG A N 1
ATOM 694 C CA . ARG A 1 89 ? -15.488 12.940 13.176 1.00 41.41 89 ARG A CA 1
ATOM 695 C C . ARG A 1 89 ? -15.907 13.030 11.696 1.00 41.41 89 ARG A C 1
ATOM 697 O O . ARG A 1 89 ? -17.032 12.674 11.357 1.00 41.41 89 ARG A O 1
ATOM 704 N N . THR A 1 90 ? -15.018 13.475 10.820 1.00 46.50 90 THR A N 1
ATOM 705 C CA . THR A 1 90 ? -15.132 13.461 9.365 1.00 46.50 90 THR A CA 1
ATOM 706 C C . THR A 1 90 ? -14.325 12.296 8.788 1.00 46.50 90 THR A C 1
ATOM 708 O O . THR A 1 90 ? -13.274 12.481 8.181 1.00 46.50 90 THR A O 1
ATOM 711 N N . LEU A 1 91 ? -14.825 11.073 8.975 1.00 48.28 91 LEU A N 1
ATOM 712 C CA . LEU A 1 91 ? -14.548 10.004 8.020 1.00 48.28 91 LEU A CA 1
ATOM 713 C C . LEU A 1 91 ? -15.288 10.322 6.695 1.00 48.28 91 LEU A C 1
ATOM 715 O O . LEU A 1 91 ? -16.347 10.952 6.729 1.00 48.28 91 LEU A O 1
ATOM 719 N N . PRO A 1 92 ? -14.758 9.877 5.545 1.00 52.34 92 PRO A N 1
ATOM 720 C CA . PRO A 1 92 ? -13.837 8.762 5.489 1.00 52.34 92 PRO A CA 1
ATOM 721 C C . PRO A 1 92 ? -12.424 9.189 5.082 1.00 52.34 92 PRO A C 1
ATOM 723 O O . PRO A 1 92 ? -12.179 9.606 3.960 1.00 52.34 92 PRO A O 1
ATOM 726 N N . LEU A 1 93 ? -11.468 8.932 5.984 1.00 66.19 93 LEU A N 1
ATOM 727 C CA . LEU A 1 93 ? -10.019 8.830 5.726 1.00 66.19 93 LEU A CA 1
ATOM 728 C C . LEU A 1 93 ? -9.676 7.784 4.645 1.00 66.19 93 LEU A C 1
ATOM 730 O O . LEU A 1 93 ? -8.513 7.509 4.368 1.00 66.19 93 LEU A O 1
ATOM 734 N N . VAL A 1 94 ? -10.691 7.129 4.083 1.00 84.38 94 VAL A N 1
ATOM 735 C CA . VAL A 1 94 ? -10.572 5.973 3.221 1.00 84.38 94 VAL A CA 1
ATOM 736 C C . VAL A 1 94 ? -11.504 6.127 2.020 1.00 84.38 94 VAL A C 1
ATOM 738 O O . VAL A 1 94 ? -12.645 6.552 2.168 1.00 84.38 94 VAL A O 1
ATOM 741 N N . PRO A 1 95 ? -11.061 5.771 0.813 1.00 90.06 95 PRO A N 1
ATOM 742 C CA . PRO A 1 95 ? -11.846 6.017 -0.393 1.00 90.06 95 PRO A CA 1
ATOM 743 C C . PRO A 1 95 ? -13.004 5.031 -0.585 1.00 90.06 95 PRO A C 1
ATOM 745 O O . PRO A 1 95 ? -14.007 5.397 -1.187 1.00 90.06 95 PRO A O 1
ATOM 748 N N . TYR A 1 96 ? -12.905 3.804 -0.057 1.00 91.25 96 TY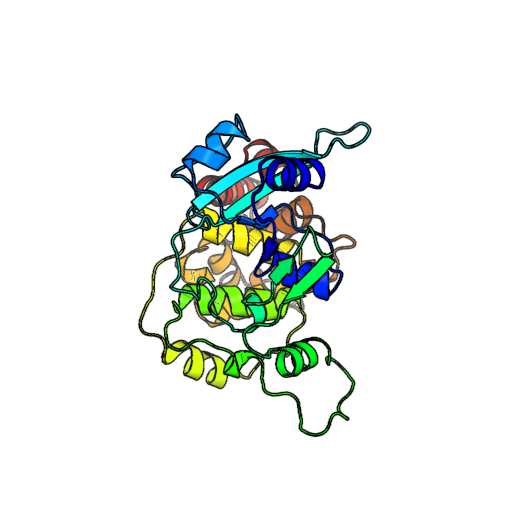R A N 1
ATOM 749 C CA . TYR A 1 96 ? -13.958 2.789 -0.174 1.00 91.25 96 TYR A CA 1
ATOM 750 C C . TYR A 1 96 ? -14.491 2.356 1.188 1.00 91.25 96 TYR A C 1
ATOM 752 O O . TYR A 1 96 ? -13.732 2.223 2.151 1.00 91.25 96 TYR A O 1
ATOM 760 N N . THR A 1 97 ? -15.780 2.023 1.235 1.00 89.19 97 THR A N 1
ATOM 761 C CA . THR A 1 97 ? -16.479 1.518 2.425 1.00 89.19 97 THR A CA 1
ATOM 762 C C . THR A 1 97 ? -15.798 0.293 3.041 1.00 89.19 97 THR A C 1
ATOM 764 O O . THR A 1 97 ? -15.802 0.141 4.255 1.00 89.19 97 THR A O 1
ATOM 767 N N . PHE A 1 98 ? -15.137 -0.565 2.257 1.00 86.62 98 PHE A N 1
ATOM 768 C CA . PHE A 1 98 ? -14.402 -1.729 2.779 1.00 86.62 98 PHE A CA 1
ATOM 769 C C . PHE A 1 98 ? -13.397 -1.395 3.880 1.00 86.62 98 PHE A C 1
ATOM 771 O O . PHE A 1 98 ? -13.200 -2.163 4.822 1.00 86.62 98 PHE A O 1
ATOM 778 N N . PHE A 1 99 ? -12.763 -0.236 3.750 1.00 88.81 99 PHE A N 1
ATOM 779 C CA . PHE A 1 99 ? -11.739 0.231 4.667 1.00 88.81 99 PHE A CA 1
ATOM 780 C C . PHE A 1 99 ? -12.334 0.910 5.912 1.00 88.81 99 PHE A C 1
ATOM 782 O O . PHE A 1 99 ? -11.591 1.385 6.765 1.00 88.81 99 PHE A O 1
ATOM 789 N N . THR A 1 100 ? -13.663 0.944 6.062 1.00 90.06 100 THR A N 1
ATOM 790 C CA . THR A 1 100 ? -14.309 1.385 7.309 1.00 90.06 100 THR A CA 1
ATOM 791 C C . THR A 1 100 ? -14.464 0.257 8.326 1.00 90.06 100 THR A C 1
ATOM 793 O O . THR A 1 100 ? -14.937 0.512 9.431 1.00 90.06 100 THR A O 1
ATOM 796 N N . LEU A 1 101 ? -14.113 -0.987 7.973 1.00 90.56 101 LEU A N 1
ATOM 797 C CA . LEU A 1 101 ? -14.052 -2.082 8.940 1.00 90.56 101 LEU A CA 1
ATOM 798 C C . LEU A 1 101 ? -13.053 -1.726 10.041 1.00 90.56 101 LEU A C 1
ATOM 800 O O . LEU A 1 101 ? -11.920 -1.337 9.746 1.00 90.56 101 LEU A O 1
ATOM 804 N N . THR A 1 102 ? -13.440 -1.924 11.296 1.00 93.12 102 THR A N 1
ATOM 805 C CA . THR A 1 102 ? -12.506 -1.820 12.419 1.00 93.12 102 THR A CA 1
ATOM 806 C C . THR A 1 102 ? -12.472 -3.113 13.216 1.00 93.12 102 THR A C 1
ATOM 808 O O . THR A 1 102 ? -13.406 -3.921 13.180 1.00 93.12 102 THR A O 1
ATOM 811 N N . PHE A 1 103 ? -11.364 -3.346 13.910 1.00 94.31 103 PHE A N 1
ATOM 812 C CA . PHE A 1 103 ? -11.202 -4.459 14.833 1.00 94.31 103 PHE A CA 1
ATOM 813 C C . PHE A 1 103 ? -10.780 -3.930 16.198 1.00 94.31 103 PHE A C 1
ATOM 815 O O . PHE A 1 103 ? -9.671 -3.424 16.364 1.00 94.31 103 PHE A O 1
ATOM 822 N N . ASP A 1 104 ? -11.657 -4.095 17.179 1.00 94.62 104 ASP A N 1
ATOM 823 C CA . ASP A 1 104 ? -11.430 -3.685 18.557 1.00 94.62 104 ASP A CA 1
ATOM 824 C C . ASP A 1 104 ? -10.501 -4.671 19.260 1.00 94.62 104 ASP A C 1
ATOM 826 O O . ASP A 1 104 ? -10.821 -5.857 19.413 1.00 94.62 104 ASP A O 1
ATOM 830 N N . TRP A 1 105 ? -9.352 -4.176 19.714 1.00 94.19 105 TRP A N 1
ATOM 831 C CA . TRP A 1 105 ? -8.345 -5.016 20.345 1.00 94.19 105 TRP A CA 1
ATOM 832 C C . TRP A 1 105 ? -8.748 -5.501 21.739 1.00 94.19 105 TRP A C 1
ATOM 834 O O . TRP A 1 105 ? -8.376 -6.602 22.139 1.00 94.19 105 TRP A O 1
ATOM 844 N N . LYS A 1 106 ? -9.543 -4.734 22.485 1.00 93.94 106 LYS A N 1
ATOM 845 C CA . LYS A 1 106 ? -9.979 -5.117 23.832 1.00 93.94 106 LYS A CA 1
ATOM 846 C C . LYS A 1 106 ? -11.029 -6.220 23.781 1.00 93.94 106 LYS A C 1
ATOM 848 O O . LYS A 1 106 ? -10.951 -7.202 24.513 1.00 93.94 106 LYS A O 1
ATOM 853 N N . THR A 1 107 ? -12.029 -6.056 22.923 1.00 95.69 107 THR A N 1
ATOM 854 C CA . THR A 1 107 ? -13.169 -6.979 22.824 1.00 95.69 107 THR A CA 1
ATOM 855 C C . THR A 1 107 ? -12.942 -8.110 21.826 1.00 95.69 107 THR A C 1
ATOM 857 O O . THR A 1 107 ? -13.721 -9.062 21.813 1.00 95.69 107 THR A O 1
ATOM 860 N N . GLN A 1 108 ? -11.884 -8.020 21.011 1.00 95.06 108 GLN A N 1
ATOM 861 C CA . GLN A 1 108 ? -11.553 -8.955 19.934 1.00 95.06 108 GLN A CA 1
ATOM 862 C C . GLN A 1 108 ? -12.693 -9.115 18.911 1.00 95.06 108 GLN A C 1
ATOM 864 O O . GLN A 1 108 ? -12.963 -10.213 18.419 1.00 95.06 108 GLN A O 1
ATOM 869 N N . ARG A 1 109 ? -13.390 -8.017 18.595 1.00 95.38 109 ARG A N 1
ATOM 870 C CA . ARG A 1 109 ? -14.562 -8.006 17.705 1.00 95.38 109 ARG A CA 1
ATOM 871 C C . ARG A 1 109 ? -14.375 -7.044 16.544 1.00 95.38 109 ARG A C 1
ATOM 873 O O . ARG A 1 109 ? -13.826 -5.959 16.705 1.00 95.38 109 ARG A O 1
ATOM 880 N N . PHE A 1 110 ? -14.903 -7.438 15.389 1.00 93.56 110 PHE A N 1
ATOM 881 C CA . PHE A 1 110 ? -15.044 -6.542 14.247 1.00 93.56 110 PHE A CA 1
ATOM 882 C C . PHE A 1 110 ? -16.254 -5.626 14.417 1.00 93.56 110 PHE A C 1
ATOM 884 O O . PHE A 1 110 ? -17.308 -6.067 14.888 1.00 93.56 110 PHE A O 1
ATOM 891 N N . ARG A 1 111 ? -16.115 -4.375 13.983 1.00 90.69 111 ARG A N 1
ATOM 892 C CA . ARG A 1 111 ? -17.218 -3.433 13.795 1.00 90.69 111 ARG A CA 1
ATOM 893 C C . ARG A 1 111 ? -17.337 -3.093 12.318 1.00 90.69 111 ARG A C 1
ATOM 895 O O . ARG A 1 111 ? -16.355 -2.734 11.676 1.00 90.69 111 ARG A O 1
ATOM 902 N N . ASP A 1 112 ? -18.556 -3.205 11.806 1.00 88.38 112 ASP A N 1
ATOM 903 C CA . ASP A 1 112 ? -18.909 -2.870 10.430 1.00 88.38 112 ASP A CA 1
ATOM 904 C C . ASP A 1 112 ? -19.910 -1.703 10.435 1.00 88.38 112 ASP A C 1
ATOM 906 O O . ASP A 1 112 ? -21.122 -1.928 10.473 1.00 88.38 112 ASP A O 1
ATOM 910 N N . PRO A 1 113 ? -19.425 -0.450 10.456 1.00 83.56 113 PRO A N 1
ATOM 911 C CA . PRO A 1 113 ? -20.294 0.720 10.537 1.00 83.56 113 PRO A CA 1
ATOM 912 C C . PRO A 1 113 ? -21.065 1.000 9.240 1.00 83.56 113 PRO A C 1
ATOM 914 O O . PRO A 1 113 ? -22.020 1.770 9.275 1.00 83.56 113 PRO A O 1
ATOM 917 N N . GLN A 1 114 ? -20.658 0.422 8.105 1.00 84.75 114 GLN A N 1
ATOM 918 C CA . GLN A 1 114 ? -21.242 0.690 6.783 1.00 84.75 114 GLN A CA 1
ATOM 919 C C . GLN A 1 114 ? -22.000 -0.517 6.208 1.00 84.75 114 GLN A C 1
ATOM 921 O O . GLN A 1 114 ? -22.466 -0.467 5.073 1.00 84.75 114 GLN A O 1
ATOM 926 N N . GLY A 1 115 ? -22.132 -1.608 6.967 1.00 83.31 115 GLY A N 1
ATOM 927 C CA . GLY A 1 115 ? -22.780 -2.829 6.493 1.00 83.31 115 GLY A CA 1
ATOM 928 C C . GLY A 1 115 ? -22.073 -3.442 5.281 1.00 83.31 115 GLY A C 1
ATOM 929 O O . GLY A 1 115 ? -22.743 -3.947 4.384 1.00 83.31 115 GLY A O 1
ATOM 930 N N . ILE A 1 116 ? -20.739 -3.387 5.223 1.00 83.88 116 ILE A N 1
ATOM 931 C CA . ILE A 1 116 ? -19.915 -3.843 4.096 1.00 83.88 116 ILE A CA 1
ATOM 932 C C . ILE A 1 116 ? -19.829 -5.362 3.932 1.00 83.88 116 ILE A C 1
ATOM 934 O O . ILE A 1 116 ? -19.223 -5.829 2.968 1.00 83.88 116 ILE A O 1
ATOM 938 N N . TYR A 1 117 ? -20.396 -6.175 4.824 1.00 79.31 117 TYR A N 1
ATOM 939 C CA . TYR A 1 117 ? -20.361 -7.638 4.671 1.00 79.31 117 TYR A CA 1
ATOM 940 C C . TYR A 1 117 ? -20.768 -8.166 3.274 1.00 79.31 117 TYR A C 1
ATOM 942 O O . TYR A 1 117 ? -20.108 -9.095 2.794 1.00 79.31 117 TYR A O 1
ATOM 950 N N . PRO A 1 118 ? -21.794 -7.630 2.577 1.00 75.50 118 PRO A N 1
ATOM 951 C CA . PRO A 1 118 ? -22.118 -8.035 1.206 1.00 75.50 118 PRO A CA 1
ATOM 952 C C . PRO A 1 118 ? -20.983 -7.746 0.218 1.00 75.50 118 PRO A C 1
ATOM 954 O O . PRO A 1 118 ? -20.675 -8.585 -0.627 1.00 75.50 118 PRO A O 1
ATOM 957 N N . LEU A 1 119 ? -20.326 -6.598 0.374 1.00 76.50 119 LEU A N 1
ATOM 958 C CA . LEU A 1 119 ? -19.189 -6.168 -0.427 1.00 76.50 119 LEU A CA 1
ATOM 959 C C . LEU A 1 119 ? -17.957 -7.048 -0.145 1.00 76.50 119 LEU A C 1
ATOM 961 O O . LEU A 1 119 ? -17.331 -7.553 -1.073 1.00 76.50 119 LEU A O 1
ATOM 965 N N . ILE A 1 120 ? -17.639 -7.342 1.122 1.00 78.69 120 ILE A N 1
ATOM 966 C CA . ILE A 1 120 ? -16.545 -8.258 1.514 1.00 78.69 120 ILE A CA 1
ATOM 967 C C . ILE A 1 120 ? -16.710 -9.640 0.860 1.00 78.69 120 ILE A C 1
ATOM 969 O O . ILE A 1 120 ? -15.732 -10.255 0.428 1.00 78.69 120 ILE A O 1
ATOM 973 N N . ARG A 1 121 ? -17.951 -10.138 0.750 1.00 74.00 121 ARG A N 1
ATOM 974 C CA . ARG A 1 121 ? -18.239 -11.407 0.060 1.00 74.00 121 ARG A CA 1
ATOM 975 C C . ARG A 1 121 ? -17.916 -11.356 -1.435 1.00 74.00 121 ARG A C 1
ATOM 977 O O . ARG A 1 121 ? -17.626 -12.416 -1.985 1.00 74.00 121 ARG A O 1
ATOM 984 N N . PHE A 1 122 ? -17.956 -10.182 -2.073 1.00 73.44 122 PHE A N 1
ATOM 985 C CA . PHE A 1 122 ? -17.506 -9.995 -3.457 1.00 73.44 122 PHE A CA 1
ATOM 986 C C . PHE A 1 122 ? -16.010 -10.303 -3.583 1.00 73.44 122 PHE A C 1
ATOM 988 O O . PHE A 1 122 ? -15.624 -11.120 -4.415 1.00 73.44 122 PHE A O 1
ATOM 995 N N . LEU A 1 123 ? -15.186 -9.723 -2.700 1.00 73.44 123 LEU A N 1
ATOM 996 C CA . LEU A 1 123 ? -13.726 -9.905 -2.700 1.00 73.44 123 LEU A CA 1
ATOM 997 C C . LEU A 1 123 ? -13.319 -11.373 -2.514 1.00 73.44 123 LEU A C 1
ATOM 999 O O . LEU A 1 123 ? -12.388 -11.853 -3.147 1.00 73.44 123 LEU A O 1
ATOM 1003 N N . TRP A 1 124 ? -14.050 -12.121 -1.685 1.00 66.69 124 TRP A N 1
ATOM 1004 C CA . TRP A 1 124 ? -13.750 -13.532 -1.420 1.00 66.69 124 TRP A CA 1
ATOM 1005 C C . TRP A 1 124 ? -14.064 -14.473 -2.601 1.00 66.69 124 TRP A C 1
ATOM 1007 O O . TRP A 1 124 ? -13.567 -15.600 -2.661 1.00 66.69 124 TRP A O 1
ATOM 1017 N N . ARG A 1 125 ? -14.917 -14.058 -3.547 1.00 61.81 125 ARG A N 1
ATOM 1018 C CA . ARG A 1 125 ? -15.508 -14.944 -4.562 1.00 61.81 125 ARG A CA 1
ATOM 1019 C C . ARG A 1 125 ? -14.802 -14.857 -5.907 1.00 61.81 125 ARG A C 1
ATOM 1021 O O . ARG A 1 125 ? -15.415 -14.562 -6.924 1.00 61.81 125 ARG A O 1
ATOM 1028 N N . GLY A 1 126 ? -13.546 -15.282 -5.935 1.00 49.97 126 GLY A N 1
ATOM 1029 C CA . GLY A 1 126 ? -12.852 -15.564 -7.192 1.00 49.97 126 GLY A CA 1
ATOM 1030 C C . GLY A 1 126 ? -13.394 -16.772 -7.982 1.00 49.97 126 GLY A C 1
ATOM 1031 O O . GLY A 1 126 ? -13.024 -16.903 -9.141 1.00 49.97 126 GLY A O 1
ATOM 1032 N N . LYS A 1 127 ? -14.228 -17.679 -7.413 1.00 44.78 127 LYS A N 1
ATOM 1033 C CA . LYS A 1 127 ? -14.658 -18.937 -8.098 1.00 44.78 127 LYS A CA 1
ATOM 1034 C C . LYS A 1 127 ? -16.015 -19.590 -7.714 1.00 44.78 127 LYS A C 1
ATOM 1036 O O . LYS A 1 127 ? -16.263 -20.709 -8.152 1.00 44.78 127 LYS A O 1
ATOM 1041 N N . LYS A 1 128 ? -16.919 -18.987 -6.922 1.00 46.47 128 LYS A N 1
ATOM 1042 C CA . LYS A 1 128 ? -18.238 -19.614 -6.607 1.00 46.47 128 LYS A CA 1
ATOM 1043 C C . LYS A 1 128 ? -19.417 -18.646 -6.756 1.00 46.47 128 LYS A C 1
ATOM 1045 O O . LYS A 1 128 ? -19.777 -17.908 -5.833 1.00 46.47 128 LYS A O 1
ATOM 1050 N N . ALA A 1 129 ? -20.011 -18.674 -7.944 1.00 45.41 129 ALA A N 1
ATOM 1051 C CA . ALA A 1 129 ? -21.140 -17.859 -8.373 1.00 45.41 129 ALA A CA 1
ATOM 1052 C C . ALA A 1 129 ? -22.494 -18.499 -8.001 1.00 45.41 129 ALA A C 1
ATOM 1054 O O . ALA A 1 129 ? -23.205 -18.959 -8.875 1.00 45.41 129 ALA A O 1
ATOM 1055 N N . GLU A 1 130 ? -22.856 -18.548 -6.712 1.00 51.19 130 GLU A N 1
ATOM 1056 C CA . GLU A 1 130 ? -24.198 -19.018 -6.288 1.00 51.19 130 GLU A CA 1
ATOM 1057 C C . GLU A 1 130 ? -24.751 -18.273 -5.047 1.00 51.19 130 GLU A C 1
ATOM 1059 O O . GLU A 1 130 ? -25.506 -18.830 -4.260 1.00 51.19 130 GLU A O 1
ATOM 1064 N N . ALA A 1 131 ? -24.355 -17.015 -4.789 1.00 54.47 131 ALA A N 1
ATOM 1065 C CA . ALA A 1 131 ? -25.087 -16.195 -3.806 1.00 54.47 131 ALA A CA 1
ATOM 1066 C C . ALA A 1 131 ? -26.166 -15.407 -4.527 1.00 54.47 131 ALA A C 1
ATOM 1068 O O . ALA A 1 131 ? -25.874 -14.729 -5.509 1.00 54.47 131 ALA A O 1
ATOM 1069 N N . PHE A 1 132 ? -27.380 -15.476 -3.992 1.00 48.78 132 PHE A N 1
ATOM 1070 C CA . PHE A 1 132 ? -28.488 -14.626 -4.382 1.00 48.78 132 PHE A CA 1
ATOM 1071 C C . PHE A 1 132 ? -28.851 -13.706 -3.203 1.00 48.78 132 PHE A C 1
ATOM 1073 O O . PHE A 1 132 ? -29.046 -14.219 -2.096 1.00 48.78 132 PHE A O 1
ATOM 1080 N N . PRO A 1 133 ? -28.937 -12.377 -3.401 1.00 57.88 133 PRO A N 1
ATOM 1081 C CA . PRO A 1 133 ? -28.602 -11.641 -4.627 1.00 57.88 133 PRO A CA 1
ATOM 1082 C C . PRO A 1 133 ? -27.087 -11.669 -4.935 1.00 57.88 133 PRO A C 1
ATOM 1084 O O . P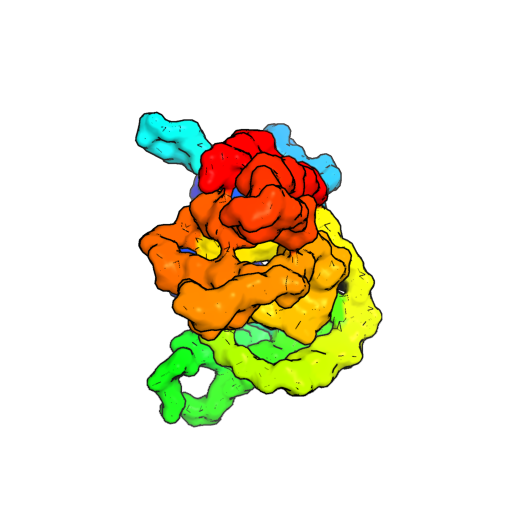RO A 1 133 ? -26.289 -11.944 -4.030 1.00 57.88 133 PRO A O 1
ATOM 1087 N N . PRO A 1 134 ? -26.680 -11.415 -6.197 1.00 57.62 134 PRO A N 1
ATOM 1088 C CA . PRO A 1 134 ? -25.268 -11.307 -6.547 1.00 57.62 134 PRO A CA 1
ATOM 1089 C C . PRO A 1 134 ? -24.603 -10.220 -5.690 1.00 57.62 134 PRO A C 1
ATOM 1091 O O . PRO A 1 134 ? -25.231 -9.195 -5.410 1.00 57.62 134 PRO A O 1
ATOM 1094 N N . PRO A 1 135 ? -23.359 -10.434 -5.230 1.00 67.38 135 PRO A N 1
ATOM 1095 C CA . PRO A 1 135 ? -22.668 -9.426 -4.445 1.00 67.38 135 PRO A CA 1
ATOM 1096 C C . PRO A 1 135 ? -22.473 -8.160 -5.291 1.00 67.38 135 PRO A C 1
ATOM 1098 O O . PRO A 1 135 ? -22.118 -8.252 -6.467 1.00 67.38 135 PRO A O 1
ATOM 1101 N N . ALA A 1 136 ? -22.726 -6.995 -4.691 1.00 73.75 136 ALA A N 1
ATOM 1102 C CA . ALA A 1 136 ? -22.526 -5.711 -5.350 1.00 73.75 136 ALA A CA 1
ATOM 1103 C C . ALA A 1 136 ? -21.047 -5.549 -5.754 1.00 73.75 136 ALA A C 1
ATOM 1105 O O . ALA A 1 136 ? -20.164 -5.959 -4.986 1.00 73.75 136 ALA A O 1
ATOM 1106 N N . PRO A 1 137 ? -20.755 -4.982 -6.936 1.00 84.69 137 PRO A N 1
ATOM 1107 C CA . PRO A 1 137 ? -19.394 -4.670 -7.330 1.00 84.69 137 PRO A CA 1
ATOM 1108 C C . PRO A 1 137 ? -18.670 -3.806 -6.298 1.00 84.69 137 PRO A C 1
ATOM 1110 O O . PRO A 1 137 ? -19.229 -2.854 -5.760 1.00 84.69 137 PRO A O 1
ATOM 1113 N N . TRP A 1 138 ? -17.392 -4.097 -6.046 1.00 86.56 138 TRP A N 1
ATOM 1114 C CA . TRP A 1 138 ? -16.636 -3.398 -5.002 1.00 86.56 138 TRP A CA 1
ATOM 1115 C C . TRP A 1 138 ? -16.499 -1.886 -5.260 1.00 86.56 138 TRP A C 1
ATOM 1117 O O . TRP A 1 138 ? -16.409 -1.103 -4.316 1.00 86.56 138 TRP A O 1
ATOM 1127 N N . TRP A 1 139 ? -16.537 -1.455 -6.522 1.00 89.44 139 TRP A N 1
ATOM 1128 C CA . TRP A 1 139 ? -16.462 -0.039 -6.887 1.00 89.44 139 TRP A CA 1
ATOM 1129 C C . TRP A 1 139 ? -17.737 0.754 -6.562 1.00 89.44 139 TRP A C 1
ATOM 1131 O O . TRP A 1 139 ? -17.675 1.978 -6.513 1.00 89.44 139 TRP A O 1
ATOM 1141 N N . GLU A 1 140 ? -18.867 0.098 -6.268 1.00 87.75 140 GLU A N 1
ATOM 1142 C CA . GLU A 1 140 ? -20.058 0.774 -5.722 1.00 87.75 140 GLU A CA 1
ATOM 1143 C C . GLU A 1 140 ? -19.839 1.257 -4.281 1.00 87.75 140 GLU A C 1
ATOM 1145 O O . GLU A 1 140 ? -20.536 2.149 -3.808 1.00 87.75 140 GLU A O 1
ATOM 1150 N N . GLY A 1 141 ? -18.840 0.703 -3.588 1.00 88.62 141 GLY A N 1
ATOM 1151 C CA . GLY A 1 141 ? -18.427 1.151 -2.261 1.00 88.62 141 GLY A CA 1
ATOM 1152 C C . GLY A 1 141 ? -17.572 2.421 -2.261 1.00 88.62 141 GLY A C 1
ATOM 1153 O O . GLY A 1 141 ? -17.046 2.764 -1.206 1.00 88.62 141 GLY A O 1
ATOM 1154 N N . LEU A 1 142 ? -17.362 3.085 -3.403 1.00 91.69 142 LEU A N 1
ATOM 1155 C CA . LEU A 1 142 ? -16.577 4.318 -3.478 1.00 91.69 142 LEU A CA 1
ATOM 1156 C C . LEU A 1 142 ? -17.335 5.491 -2.840 1.00 91.69 142 LEU A C 1
ATOM 1158 O O . LEU A 1 142 ? -18.475 5.784 -3.203 1.00 91.69 142 LEU A O 1
ATOM 1162 N N . PHE A 1 143 ? -16.681 6.221 -1.939 1.00 90.69 143 PHE A N 1
ATOM 1163 C CA . PHE A 1 143 ? -17.231 7.464 -1.410 1.00 90.69 143 PHE A CA 1
ATOM 1164 C C . PHE A 1 143 ? -17.113 8.596 -2.436 1.00 90.69 143 PHE A C 1
ATOM 1166 O O . PHE A 1 143 ? -16.033 8.881 -2.941 1.00 90.69 143 PHE A O 1
ATOM 1173 N N . GLN A 1 144 ? -18.214 9.308 -2.681 1.00 86.56 144 GLN A N 1
ATOM 1174 C CA . GLN A 1 144 ? -18.257 10.436 -3.627 1.00 86.56 144 GLN A CA 1
ATOM 1175 C C . GLN A 1 144 ? -17.338 11.607 -3.230 1.00 86.56 144 GLN A C 1
ATOM 1177 O O . GLN A 1 144 ? -16.911 12.376 -4.083 1.00 86.56 144 GLN A O 1
ATOM 1182 N N . GLY A 1 145 ? -17.023 11.740 -1.937 1.00 86.81 145 GLY A N 1
ATOM 1183 C CA . GLY A 1 145 ? -16.082 12.739 -1.422 1.00 86.81 145 GLY A CA 1
ATOM 1184 C C . GLY A 1 145 ? -14.623 12.280 -1.383 1.00 86.81 145 GLY A C 1
ATOM 1185 O O . GLY A 1 145 ? -13.803 12.982 -0.801 1.00 86.81 145 GLY A O 1
ATOM 1186 N N . ALA A 1 146 ? -14.298 11.101 -1.922 1.00 90.81 146 ALA A N 1
ATOM 1187 C CA . ALA A 1 146 ? -12.937 10.585 -1.903 1.00 90.81 146 ALA A CA 1
ATOM 1188 C C . ALA A 1 146 ? -12.005 11.379 -2.831 1.00 90.81 146 ALA A C 1
ATOM 1190 O O . ALA A 1 146 ? -12.399 11.852 -3.898 1.00 90.81 146 ALA A O 1
ATOM 1191 N N . ASP A 1 147 ? -10.733 11.445 -2.448 1.00 92.94 147 ASP A N 1
ATOM 1192 C CA . ASP A 1 147 ? -9.664 11.882 -3.339 1.00 92.94 147 ASP A CA 1
ATOM 1193 C C . ASP A 1 147 ? -9.439 10.856 -4.464 1.00 92.94 147 ASP A C 1
ATOM 1195 O O . ASP A 1 147 ? -9.415 9.644 -4.218 1.00 92.94 147 ASP A O 1
ATOM 1199 N N . ARG A 1 148 ? -9.255 11.325 -5.703 1.00 95.25 148 ARG A N 1
ATOM 1200 C CA . ARG A 1 148 ? -9.094 10.467 -6.884 1.00 95.25 148 ARG A CA 1
ATOM 1201 C C . ARG A 1 148 ? -7.824 9.622 -6.825 1.00 95.25 148 ARG A C 1
ATOM 1203 O O . ARG A 1 148 ? -7.884 8.441 -7.177 1.00 95.25 148 ARG A O 1
ATOM 1210 N N . PHE A 1 149 ? -6.694 10.175 -6.379 1.00 95.56 149 PHE A N 1
ATOM 1211 C CA . PHE A 1 149 ? -5.471 9.386 -6.215 1.00 95.56 149 PHE A CA 1
ATOM 1212 C C . PHE A 1 149 ? -5.621 8.407 -5.063 1.00 95.56 149 PHE A C 1
ATOM 1214 O O . PHE A 1 149 ? -5.301 7.233 -5.240 1.00 95.56 149 PHE A O 1
ATOM 1221 N N . GLY A 1 150 ? -6.189 8.836 -3.935 1.00 94.62 150 GLY A N 1
ATOM 1222 C CA . GLY A 1 150 ? -6.551 7.946 -2.831 1.00 94.62 150 GLY A CA 1
ATOM 1223 C C . GLY A 1 150 ? -7.370 6.742 -3.307 1.00 94.62 150 GLY A C 1
ATOM 1224 O O . GLY A 1 150 ? -7.007 5.591 -3.053 1.00 94.62 150 GLY A O 1
ATOM 1225 N N . ALA A 1 151 ? -8.433 6.994 -4.071 1.00 95.69 151 ALA A N 1
ATOM 1226 C CA . ALA A 1 151 ? -9.310 5.970 -4.628 1.00 95.69 151 ALA A CA 1
ATOM 1227 C C . ALA A 1 151 ? -8.620 5.053 -5.647 1.00 95.69 151 ALA A C 1
ATOM 1229 O O . ALA A 1 151 ? -8.862 3.844 -5.638 1.00 95.69 151 ALA A O 1
ATOM 1230 N N . LEU A 1 152 ? -7.739 5.582 -6.495 1.00 97.19 152 LEU A N 1
ATOM 1231 C CA . LEU A 1 152 ? -6.950 4.772 -7.422 1.00 97.19 152 LEU A CA 1
ATOM 1232 C C . LEU A 1 152 ? -5.951 3.867 -6.682 1.00 97.19 152 LEU A C 1
ATOM 1234 O O . LEU A 1 152 ? -5.872 2.669 -6.957 1.00 97.19 152 LEU A O 1
ATOM 1238 N N . MET A 1 153 ? -5.230 4.413 -5.703 1.00 97.31 153 MET A N 1
ATOM 1239 C CA . MET A 1 153 ? -4.281 3.660 -4.881 1.00 97.31 153 MET A CA 1
ATOM 1240 C C . MET A 1 153 ? -4.982 2.533 -4.116 1.00 97.31 153 MET A C 1
ATOM 1242 O O . MET A 1 153 ? -4.529 1.389 -4.127 1.00 97.31 153 MET A O 1
ATOM 1246 N N . ALA A 1 154 ? -6.131 2.819 -3.507 1.00 95.69 154 ALA A N 1
ATOM 1247 C CA . ALA A 1 154 ? -6.910 1.813 -2.800 1.00 95.69 154 ALA A CA 1
ATOM 1248 C C . ALA A 1 154 ? -7.504 0.749 -3.737 1.00 95.69 154 ALA A C 1
ATOM 1250 O O . ALA A 1 154 ? -7.513 -0.427 -3.378 1.00 95.69 154 ALA A O 1
ATOM 1251 N N . ALA A 1 155 ? -7.937 1.120 -4.948 1.00 96.12 155 ALA A N 1
ATOM 1252 C CA . ALA A 1 155 ? -8.341 0.157 -5.972 1.00 96.12 155 ALA A CA 1
ATOM 1253 C C . ALA A 1 155 ? -7.190 -0.792 -6.340 1.00 96.12 155 ALA A C 1
ATOM 1255 O O . ALA A 1 155 ? -7.383 -2.007 -6.376 1.00 96.12 155 ALA A O 1
ATOM 1256 N N . ALA A 1 156 ? -5.980 -0.262 -6.540 1.00 97.31 156 ALA A N 1
ATOM 1257 C CA . ALA A 1 156 ? -4.800 -1.078 -6.816 1.00 97.31 156 ALA A CA 1
ATOM 1258 C C . ALA A 1 156 ? -4.494 -2.052 -5.666 1.00 97.31 156 ALA A C 1
ATOM 1260 O O . ALA A 1 156 ? -4.182 -3.217 -5.912 1.00 97.31 156 ALA A O 1
ATOM 1261 N N . VAL A 1 157 ? -4.656 -1.614 -4.412 1.00 96.81 157 VAL A N 1
ATOM 1262 C CA . VAL A 1 157 ? -4.537 -2.484 -3.231 1.00 96.81 157 VAL A CA 1
ATOM 1263 C C . VAL A 1 157 ? -5.625 -3.561 -3.208 1.00 96.81 157 VAL A C 1
ATOM 1265 O O . VAL A 1 157 ? -5.318 -4.713 -2.908 1.00 96.81 157 VAL A O 1
ATOM 1268 N N . LEU A 1 158 ? -6.876 -3.238 -3.555 1.00 94.50 158 LEU A N 1
ATOM 1269 C CA . LEU A 1 158 ? -7.961 -4.224 -3.637 1.00 94.50 158 LEU A CA 1
ATOM 1270 C C . LEU A 1 158 ? -7.646 -5.345 -4.635 1.00 94.50 158 LEU A C 1
ATOM 1272 O O . LEU A 1 158 ? -7.809 -6.523 -4.304 1.00 94.50 158 LEU A O 1
ATOM 1276 N N . LEU A 1 159 ? -7.141 -4.989 -5.817 1.00 94.06 159 LEU A N 1
ATOM 1277 C CA . LEU A 1 159 ? -6.714 -5.960 -6.824 1.00 94.06 159 LEU A CA 1
ATOM 1278 C C . LEU A 1 159 ? -5.525 -6.790 -6.331 1.00 94.06 159 LEU A C 1
ATOM 1280 O O . LEU A 1 159 ? -5.588 -8.018 -6.328 1.00 94.06 159 LEU A O 1
ATOM 1284 N N . ALA A 1 160 ? -4.463 -6.126 -5.869 1.00 95.44 160 ALA A N 1
ATOM 1285 C CA . ALA A 1 160 ? -3.214 -6.805 -5.556 1.00 95.44 160 ALA A CA 1
ATOM 1286 C C . ALA A 1 160 ? -3.293 -7.676 -4.303 1.00 95.44 160 ALA A C 1
ATOM 1288 O O . ALA A 1 160 ? -2.779 -8.797 -4.278 1.00 95.44 160 ALA A O 1
ATOM 1289 N N . ARG A 1 161 ? -3.916 -7.153 -3.246 1.00 93.81 161 ARG A N 1
ATOM 1290 C CA . ARG A 1 161 ? -3.896 -7.749 -1.908 1.00 93.81 161 ARG A CA 1
ATOM 1291 C C . ARG A 1 161 ? -5.044 -8.701 -1.646 1.00 93.81 161 ARG A C 1
ATOM 1293 O O . ARG A 1 161 ? -4.848 -9.712 -0.979 1.00 93.81 161 ARG A O 1
ATOM 1300 N N . TYR A 1 162 ? -6.225 -8.374 -2.162 1.00 91.75 162 TYR A N 1
ATOM 1301 C CA . TYR A 1 162 ? -7.448 -9.128 -1.889 1.00 91.75 162 TYR A CA 1
ATOM 1302 C C . TYR A 1 162 ? -7.950 -9.914 -3.101 1.00 91.75 162 TYR A C 1
ATOM 1304 O O . TYR A 1 162 ? -8.962 -10.601 -2.985 1.00 91.75 162 TYR A O 1
ATOM 1312 N N . GLY A 1 163 ? -7.261 -9.837 -4.248 1.00 88.56 163 GLY A N 1
ATOM 1313 C CA . GLY A 1 163 ? -7.657 -10.547 -5.465 1.00 88.56 163 GLY A CA 1
ATOM 1314 C C . GLY A 1 163 ? -9.027 -10.105 -5.974 1.00 88.56 163 GLY A C 1
ATOM 1315 O O . GLY A 1 163 ? -9.775 -10.919 -6.520 1.00 88.56 163 GLY A O 1
ATOM 1316 N N . ALA A 1 164 ? -9.387 -8.837 -5.743 1.00 87.81 164 ALA A N 1
ATOM 1317 C CA . ALA A 1 164 ? -10.654 -8.294 -6.202 1.00 87.81 164 ALA A CA 1
ATOM 1318 C C . ALA A 1 164 ? -10.776 -8.480 -7.726 1.00 87.81 164 ALA A C 1
ATOM 1320 O O . ALA A 1 164 ? -9.810 -8.215 -8.446 1.00 87.81 164 ALA A O 1
ATOM 1321 N N . PRO A 1 165 ? -11.943 -8.901 -8.246 1.00 85.06 165 PRO A N 1
ATOM 1322 C CA . PRO A 1 165 ? -12.162 -8.950 -9.684 1.00 85.06 165 PRO A CA 1
ATOM 1323 C C . PRO A 1 165 ? -11.898 -7.583 -10.321 1.00 85.06 165 PRO A C 1
ATOM 1325 O O . PRO A 1 165 ? -12.443 -6.574 -9.860 1.00 85.06 165 PRO A O 1
ATOM 1328 N N . LEU A 1 166 ? -11.071 -7.562 -11.370 1.00 79.31 166 LEU A N 1
ATOM 1329 C CA . LEU A 1 166 ? -10.777 -6.353 -12.131 1.00 79.31 166 LEU A CA 1
ATOM 1330 C C . LEU A 1 166 ? -12.032 -5.935 -12.923 1.00 79.31 166 LEU A C 1
ATOM 1332 O O . LEU A 1 166 ? -12.490 -6.706 -13.770 1.00 79.31 166 LEU A O 1
ATOM 1336 N N . PRO A 1 167 ? -12.610 -4.750 -12.666 1.00 79.69 167 PRO A N 1
ATOM 1337 C CA . PRO A 1 167 ? -13.624 -4.177 -13.543 1.00 79.69 167 PRO A CA 1
ATOM 1338 C C . PRO A 1 167 ? -13.047 -3.847 -14.914 1.00 79.69 167 PRO A C 1
ATOM 1340 O O . PRO A 1 167 ? -11.854 -3.588 -15.059 1.00 79.69 167 PRO A O 1
ATOM 1343 N N . ASP A 1 168 ? -13.928 -3.743 -15.906 1.00 87.50 168 ASP A N 1
ATOM 1344 C CA . ASP A 1 168 ? -13.571 -3.108 -17.169 1.00 87.50 168 ASP A CA 1
ATOM 1345 C C . ASP A 1 168 ? -12.985 -1.700 -16.923 1.00 87.50 168 ASP A C 1
ATOM 1347 O O . ASP A 1 168 ? -13.520 -0.905 -16.139 1.00 87.50 168 ASP A O 1
ATOM 1351 N N . LEU A 1 169 ? -11.875 -1.383 -17.597 1.00 89.62 169 LEU A N 1
ATOM 1352 C CA . LEU A 1 169 ? -11.142 -0.134 -17.372 1.00 89.62 169 LEU A CA 1
ATOM 1353 C C . LEU A 1 169 ? -11.979 1.108 -17.704 1.00 89.62 169 LEU A C 1
ATOM 1355 O O . LEU A 1 169 ? -11.782 2.150 -17.079 1.00 89.62 169 LEU A O 1
ATOM 1359 N N . THR A 1 170 ? -12.926 1.020 -18.643 1.00 91.38 170 THR A N 1
ATOM 1360 C CA . THR A 1 170 ? -13.842 2.130 -18.958 1.00 91.38 170 THR A CA 1
ATOM 1361 C C . THR A 1 170 ? -14.765 2.403 -17.781 1.00 91.38 170 THR A C 1
ATOM 1363 O O . THR A 1 170 ? -14.958 3.559 -17.404 1.00 91.38 170 THR A O 1
ATOM 1366 N N . THR A 1 171 ? -15.270 1.342 -17.149 1.00 91.12 171 THR A N 1
ATOM 1367 C CA . THR A 1 171 ? -16.093 1.451 -15.936 1.00 91.12 171 THR A CA 1
ATOM 1368 C C . THR A 1 171 ? -15.313 2.123 -14.812 1.00 91.12 171 THR A C 1
ATOM 1370 O O . THR A 1 171 ? -15.787 3.102 -14.236 1.00 91.12 171 THR A O 1
ATOM 1373 N N . LEU A 1 172 ? -14.089 1.662 -14.539 1.00 91.25 172 LEU A N 1
ATOM 1374 C CA . LEU A 1 172 ? -13.297 2.222 -13.445 1.00 91.25 172 LEU A CA 1
ATOM 1375 C C . LEU A 1 172 ? -12.874 3.674 -13.700 1.00 91.25 172 LEU A C 1
ATOM 1377 O O . LEU A 1 172 ? -12.947 4.496 -12.789 1.00 91.25 172 LEU A O 1
ATOM 1381 N N . ARG A 1 173 ? -12.514 4.018 -14.945 1.00 93.38 173 ARG A N 1
ATOM 1382 C CA . ARG A 1 173 ? -12.281 5.414 -15.356 1.00 93.38 173 ARG A CA 1
ATOM 1383 C C . ARG A 1 173 ? -13.520 6.276 -15.160 1.00 93.38 173 ARG A C 1
ATOM 1385 O O . ARG A 1 173 ? -13.392 7.395 -14.682 1.00 93.38 173 ARG A O 1
ATOM 1392 N N . GLY A 1 174 ? -14.700 5.766 -15.507 1.00 93.62 174 GLY A N 1
ATOM 1393 C CA . GLY A 1 174 ? -15.961 6.480 -15.324 1.00 93.62 174 GLY A CA 1
ATOM 1394 C C . GLY A 1 174 ? -16.269 6.750 -13.853 1.00 93.62 174 GLY A C 1
ATOM 1395 O O . GLY A 1 174 ? -16.650 7.863 -13.507 1.00 93.62 174 GLY A O 1
ATOM 1396 N N . VAL A 1 175 ? -16.056 5.759 -12.985 1.00 92.56 175 VAL A N 1
ATOM 1397 C CA . VAL A 1 175 ? -16.275 5.883 -11.536 1.00 92.56 175 VAL A CA 1
ATOM 1398 C C . VAL A 1 175 ? -15.271 6.855 -10.902 1.00 92.56 175 VAL A C 1
ATOM 1400 O O . VAL A 1 175 ? -15.676 7.809 -10.243 1.00 92.56 175 VAL A O 1
ATOM 1403 N N . LEU A 1 176 ? -13.968 6.685 -11.150 1.00 94.06 176 LEU A N 1
ATOM 1404 C CA . LEU A 1 176 ? -12.931 7.581 -10.613 1.00 94.06 176 LEU A CA 1
ATOM 1405 C C . LEU A 1 176 ? -13.000 8.993 -11.218 1.00 94.06 176 LEU A C 1
ATOM 1407 O O . LEU A 1 176 ? -12.644 9.972 -10.562 1.00 94.06 176 LEU A O 1
ATOM 1411 N N . GLY A 1 177 ? -13.491 9.109 -12.453 1.00 93.44 177 GLY A N 1
ATOM 1412 C CA . GLY A 1 177 ? -13.691 10.370 -13.163 1.00 93.44 177 GLY A CA 1
ATOM 1413 C C . GLY A 1 177 ? -14.739 11.289 -12.528 1.00 93.44 177 GLY A C 1
ATOM 1414 O O . GLY A 1 177 ? -14.718 12.490 -12.790 1.00 93.44 177 GLY A O 1
ATOM 1415 N N . GLN A 1 178 ? -15.617 10.755 -11.672 1.00 92.88 178 GLN A N 1
ATOM 1416 C CA . GLN A 1 178 ? -16.599 11.540 -10.911 1.00 92.88 178 GLN A CA 1
ATOM 1417 C C . GLN A 1 178 ? -15.965 12.294 -9.735 1.00 92.88 178 GLN A C 1
ATOM 1419 O O . GLN A 1 178 ? -16.498 13.314 -9.303 1.00 92.88 178 GLN A O 1
ATOM 1424 N N . LEU A 1 179 ? -14.821 11.819 -9.233 1.00 94.19 179 LEU A N 1
ATOM 1425 C CA . LEU A 1 179 ? -14.103 12.454 -8.131 1.00 94.19 179 LEU A CA 1
ATOM 1426 C C . LEU A 1 179 ? -13.378 13.702 -8.634 1.00 94.19 179 LEU A C 1
ATOM 1428 O O . LEU A 1 179 ? -12.711 13.653 -9.669 1.00 94.19 179 LEU A O 1
ATOM 1432 N N . THR A 1 180 ? -13.498 14.811 -7.909 1.00 91.31 180 THR A N 1
ATOM 1433 C CA . THR A 1 180 ? -12.947 16.116 -8.316 1.00 91.31 180 THR A CA 1
ATOM 1434 C C . THR A 1 180 ? -11.645 16.478 -7.609 1.00 91.31 180 THR A C 1
ATOM 1436 O O . THR A 1 180 ? -10.880 17.285 -8.132 1.00 91.31 180 THR A O 1
ATOM 1439 N N . GLN A 1 181 ? -11.386 15.900 -6.434 1.00 92.50 181 GLN A N 1
ATOM 1440 C CA . GLN A 1 181 ? -10.152 16.128 -5.689 1.00 92.50 181 GLN A CA 1
ATOM 1441 C C . GLN A 1 181 ? -9.021 15.254 -6.239 1.00 92.50 181 GLN A C 1
ATOM 1443 O O . GLN A 1 181 ? -9.204 14.058 -6.458 1.00 92.50 181 GLN A O 1
ATOM 1448 N N . GLU A 1 182 ? -7.861 15.868 -6.465 1.00 92.19 182 GLU A N 1
ATOM 1449 C CA . GLU A 1 182 ? -6.644 15.220 -6.963 1.00 92.19 182 GLU A CA 1
ATOM 1450 C C . GLU A 1 182 ? -5.422 15.721 -6.190 1.00 92.19 182 GLU A C 1
ATOM 1452 O O . GLU A 1 182 ? -4.611 16.505 -6.690 1.00 92.19 182 GLU A O 1
ATOM 1457 N N . THR A 1 183 ? -5.290 15.278 -4.950 1.00 92.69 183 THR A N 1
ATOM 1458 C CA . THR A 1 183 ? -4.173 15.617 -4.071 1.00 92.69 183 THR A CA 1
ATOM 1459 C C . THR A 1 183 ? -2.998 14.689 -4.378 1.00 92.69 183 THR A C 1
ATOM 1461 O O . THR A 1 183 ? -3.115 13.478 -4.176 1.00 92.69 183 THR A O 1
ATOM 1464 N N . PRO A 1 184 ? -1.858 15.196 -4.887 1.00 94.88 184 PRO A N 1
ATOM 1465 C CA . PRO A 1 184 ? -0.695 14.354 -5.148 1.00 94.88 184 PRO A CA 1
ATOM 1466 C C . PRO A 1 184 ? -0.250 13.622 -3.871 1.00 94.88 184 PRO A C 1
ATOM 1468 O O . PRO A 1 184 ? -0.058 14.280 -2.848 1.00 94.88 184 PRO A O 1
ATOM 1471 N N . PRO A 1 185 ? -0.064 12.289 -3.900 1.00 94.81 185 PRO A N 1
ATOM 1472 C CA . PRO A 1 185 ? 0.347 11.549 -2.718 1.00 94.81 185 PRO A CA 1
ATOM 1473 C C . PRO A 1 185 ? 1.775 11.925 -2.322 1.00 94.81 185 PRO A C 1
ATOM 1475 O O . PRO A 1 185 ? 2.692 11.915 -3.146 1.00 94.81 185 PRO A O 1
ATOM 1478 N N . GLU A 1 186 ? 1.975 12.204 -1.040 1.00 93.94 186 GLU A N 1
ATOM 1479 C CA . GLU A 1 186 ? 3.298 12.465 -0.477 1.00 93.94 186 GLU A CA 1
ATOM 1480 C C . GLU A 1 186 ? 4.191 11.207 -0.495 1.00 93.94 186 GLU A C 1
ATOM 1482 O O . GLU A 1 186 ? 3.678 10.082 -0.575 1.00 93.94 186 GLU A O 1
ATOM 1487 N N . PRO A 1 187 ? 5.527 11.355 -0.386 1.00 94.75 187 PRO A N 1
ATOM 1488 C CA . PRO A 1 187 ? 6.465 10.233 -0.421 1.00 94.75 187 PRO A CA 1
ATOM 1489 C C . PRO A 1 187 ? 6.112 9.066 0.510 1.00 94.75 187 PRO A C 1
ATOM 1491 O O . PRO A 1 187 ? 6.198 7.915 0.095 1.00 94.75 187 PRO A O 1
ATOM 1494 N N . GLU A 1 188 ? 5.655 9.324 1.741 1.00 92.19 188 GLU A N 1
ATOM 1495 C CA . GLU A 1 188 ? 5.293 8.248 2.675 1.00 92.19 188 GLU A CA 1
ATOM 1496 C C . GLU A 1 188 ? 3.988 7.534 2.292 1.00 92.19 188 GLU A C 1
ATOM 1498 O O . GLU A 1 188 ? 3.879 6.318 2.468 1.00 92.19 188 GLU A O 1
ATOM 1503 N N . THR A 1 189 ? 3.028 8.243 1.695 1.00 94.50 189 THR A N 1
ATOM 1504 C CA . THR A 1 189 ? 1.821 7.628 1.124 1.00 94.50 189 THR A CA 1
ATOM 1505 C C . THR A 1 189 ? 2.191 6.718 -0.049 1.00 94.50 189 THR A C 1
ATOM 1507 O O . THR A 1 189 ? 1.777 5.558 -0.093 1.00 94.50 189 THR A O 1
ATOM 1510 N N . GLN A 1 190 ? 3.053 7.193 -0.955 1.00 97.56 190 GLN A N 1
ATOM 1511 C CA . GLN A 1 190 ? 3.569 6.390 -2.070 1.00 97.56 190 GLN A CA 1
ATOM 1512 C C . GLN A 1 190 ? 4.380 5.181 -1.583 1.00 97.56 190 GLN A C 1
ATOM 1514 O O . GLN A 1 190 ? 4.196 4.073 -2.086 1.00 97.56 190 GLN A O 1
ATOM 1519 N N . ARG A 1 191 ? 5.235 5.362 -0.570 1.00 96.06 191 ARG A N 1
ATOM 1520 C CA . ARG A 1 191 ? 5.996 4.286 0.081 1.00 96.06 191 ARG A CA 1
ATOM 1521 C C . ARG A 1 191 ? 5.077 3.222 0.670 1.00 96.06 191 ARG A C 1
ATOM 1523 O O . ARG A 1 191 ? 5.327 2.031 0.490 1.00 96.06 191 ARG A O 1
ATOM 1530 N N . THR A 1 192 ? 4.015 3.641 1.353 1.00 95.56 192 THR A N 1
ATOM 1531 C CA . THR A 1 192 ? 3.036 2.744 1.983 1.00 95.56 192 THR A CA 1
ATOM 1532 C C . THR A 1 192 ? 2.270 1.950 0.924 1.00 95.56 192 THR A C 1
ATOM 1534 O O . THR A 1 192 ? 2.112 0.734 1.062 1.00 95.56 192 THR A O 1
ATOM 1537 N N . LEU A 1 193 ? 1.871 2.599 -0.177 1.00 97.88 193 LEU A N 1
ATOM 1538 C CA . LEU A 1 193 ? 1.275 1.935 -1.338 1.00 97.88 193 LEU A CA 1
ATOM 1539 C C . LEU A 1 193 ? 2.229 0.898 -1.935 1.00 97.88 193 LEU A C 1
ATOM 1541 O O . LEU A 1 193 ? 1.867 -0.271 -2.031 1.00 97.88 193 LEU A O 1
ATOM 1545 N N . LEU A 1 194 ? 3.445 1.310 -2.298 1.00 98.38 194 LEU A N 1
ATOM 1546 C CA . LEU A 1 194 ? 4.446 0.442 -2.917 1.00 98.38 194 LEU A CA 1
ATOM 1547 C C . LEU A 1 194 ? 4.741 -0.784 -2.043 1.00 98.38 194 LEU A C 1
ATOM 1549 O O . LEU A 1 194 ? 4.711 -1.919 -2.518 1.00 98.38 194 LEU A O 1
ATOM 1553 N N . THR A 1 195 ? 4.933 -0.556 -0.743 1.00 97.38 195 THR A N 1
ATOM 1554 C CA . THR A 1 195 ? 5.125 -1.616 0.253 1.00 97.38 195 THR A CA 1
ATOM 1555 C C . THR A 1 195 ? 3.934 -2.569 0.313 1.00 97.38 195 THR A C 1
ATOM 1557 O O . THR A 1 195 ? 4.120 -3.786 0.361 1.00 97.38 195 THR A O 1
ATOM 1560 N N . THR A 1 196 ? 2.707 -2.042 0.263 1.00 97.56 196 THR A N 1
ATOM 1561 C CA . THR A 1 196 ? 1.488 -2.862 0.247 1.00 97.56 196 THR A CA 1
ATOM 1562 C C . THR A 1 196 ? 1.428 -3.738 -0.996 1.00 97.56 196 THR A C 1
ATOM 1564 O O . THR A 1 196 ? 1.211 -4.942 -0.870 1.00 97.56 196 THR A O 1
ATOM 1567 N N . LEU A 1 197 ? 1.630 -3.159 -2.184 1.00 98.19 197 LEU A N 1
ATOM 1568 C CA . LEU A 1 197 ? 1.556 -3.882 -3.454 1.00 98.19 197 LEU A CA 1
ATOM 1569 C C . LEU A 1 197 ? 2.588 -5.008 -3.498 1.00 98.19 197 LEU A C 1
ATOM 1571 O O . LEU A 1 197 ? 2.220 -6.160 -3.705 1.00 98.19 197 LEU A O 1
ATOM 1575 N N . LEU A 1 198 ? 3.852 -4.706 -3.205 1.00 97.56 198 LEU A N 1
ATOM 1576 C CA . LEU A 1 198 ? 4.941 -5.685 -3.260 1.00 97.56 198 LEU A CA 1
ATOM 1577 C C . LEU A 1 198 ? 4.857 -6.766 -2.172 1.00 97.56 198 LEU A C 1
ATOM 1579 O O . LEU A 1 198 ? 5.378 -7.860 -2.358 1.00 97.56 198 LEU A O 1
ATOM 1583 N N . SER A 1 199 ? 4.150 -6.501 -1.071 1.00 95.69 199 SER A N 1
ATOM 1584 C CA . SER A 1 199 ? 3.870 -7.491 -0.016 1.00 95.69 199 SER A CA 1
ATOM 1585 C C . SER A 1 199 ? 2.547 -8.248 -0.227 1.00 95.69 199 SER A C 1
ATOM 1587 O O . SER A 1 199 ? 2.050 -8.912 0.689 1.00 95.69 199 SER A O 1
ATOM 1589 N N . SER A 1 200 ? 1.915 -8.101 -1.391 1.00 95.19 200 SER A N 1
ATOM 1590 C CA . SER A 1 200 ? 0.634 -8.734 -1.728 1.00 95.19 200 SER A CA 1
ATOM 1591 C C . SER A 1 200 ? 0.824 -9.949 -2.628 1.00 95.19 200 SER A C 1
ATOM 1593 O O . SER A 1 200 ? 1.925 -10.180 -3.106 1.00 95.19 200 SER A O 1
ATOM 1595 N N . THR A 1 201 ? -0.213 -10.762 -2.851 1.00 92.56 201 THR A N 1
ATOM 1596 C CA . THR A 1 201 ? -0.121 -11.969 -3.697 1.00 92.56 201 THR A CA 1
ATOM 1597 C C . THR A 1 201 ? -0.166 -11.654 -5.190 1.00 92.56 201 THR A C 1
ATOM 1599 O O . THR A 1 201 ? 0.523 -12.334 -5.945 1.00 92.56 201 THR A O 1
ATOM 1602 N N . HIS A 1 202 ? -0.883 -10.601 -5.595 1.00 94.19 202 HIS A N 1
ATOM 1603 C CA . HIS A 1 202 ? -1.084 -10.205 -6.996 1.00 94.19 202 HIS A CA 1
ATOM 1604 C C . HIS A 1 202 ? -0.565 -8.783 -7.316 1.00 94.19 202 HIS A C 1
ATOM 1606 O O . HIS A 1 202 ? -1.328 -7.959 -7.831 1.00 94.19 202 HIS A O 1
ATOM 1612 N N . PRO A 1 203 ? 0.693 -8.420 -6.981 1.00 96.62 203 PRO A N 1
ATOM 1613 C CA . PRO A 1 203 ? 1.233 -7.078 -7.232 1.00 96.62 203 PRO A CA 1
ATOM 1614 C C . PRO A 1 203 ? 1.048 -6.635 -8.684 1.00 96.62 203 PRO A C 1
ATOM 1616 O O . PRO A 1 203 ? 0.731 -5.469 -8.922 1.00 96.62 203 PRO A O 1
ATOM 1619 N N . GLU A 1 204 ? 1.181 -7.560 -9.636 1.00 95.94 204 GLU A N 1
ATOM 1620 C CA . GLU A 1 204 ? 1.026 -7.324 -11.067 1.00 95.94 204 GLU A CA 1
ATOM 1621 C C . GLU A 1 204 ? -0.316 -6.669 -11.405 1.00 95.94 204 GLU A C 1
ATOM 1623 O O . GLU A 1 204 ? -0.352 -5.717 -12.182 1.00 95.94 204 GLU A O 1
ATOM 1628 N N . ALA A 1 205 ? -1.408 -7.096 -10.764 1.00 95.00 205 ALA A N 1
ATOM 1629 C CA . ALA A 1 205 ? -2.736 -6.545 -11.012 1.00 95.00 205 ALA A CA 1
ATOM 1630 C C . ALA A 1 205 ? -2.856 -5.095 -10.516 1.00 95.00 205 ALA A C 1
ATOM 1632 O O . ALA A 1 205 ? -3.452 -4.247 -11.185 1.00 95.00 205 ALA A O 1
ATOM 1633 N N . GLY A 1 206 ? -2.261 -4.793 -9.358 1.00 97.19 206 GLY A N 1
ATOM 1634 C CA . GLY A 1 206 ? -2.228 -3.437 -8.811 1.00 97.19 206 GLY A CA 1
ATOM 1635 C C . GLY A 1 206 ? -1.379 -2.496 -9.664 1.00 97.19 206 GLY A C 1
ATOM 1636 O O . GLY A 1 206 ? -1.847 -1.422 -10.042 1.00 97.19 206 GLY A O 1
ATOM 1637 N N . PHE A 1 207 ? -0.161 -2.906 -10.024 1.00 98.19 207 PHE A N 1
ATOM 1638 C CA . PHE A 1 207 ? 0.724 -2.112 -10.881 1.00 98.19 207 PHE A CA 1
ATOM 1639 C C . PHE A 1 207 ? 0.145 -1.892 -12.278 1.00 98.19 207 PHE A C 1
ATOM 1641 O O . PHE A 1 207 ? 0.188 -0.767 -12.777 1.00 98.19 207 PHE A O 1
ATOM 1648 N N . ALA A 1 208 ? -0.447 -2.922 -12.890 1.00 95.62 208 ALA A N 1
ATOM 1649 C CA . ALA A 1 208 ? -1.106 -2.792 -14.185 1.00 95.62 208 ALA A CA 1
ATOM 1650 C C . ALA A 1 208 ? -2.232 -1.748 -14.142 1.00 95.62 208 ALA A C 1
ATOM 1652 O O . ALA A 1 208 ? -2.320 -0.913 -15.044 1.00 95.62 208 ALA A O 1
ATOM 1653 N N . LEU A 1 209 ? -3.046 -1.728 -13.076 1.00 97.12 209 LEU A N 1
ATOM 1654 C CA . LEU A 1 209 ? -4.078 -0.702 -12.907 1.00 97.12 209 LEU A CA 1
ATOM 1655 C C . LEU A 1 209 ? -3.472 0.700 -12.762 1.00 97.12 209 LEU A C 1
ATOM 1657 O O . LEU A 1 209 ? -3.921 1.635 -13.428 1.00 97.12 209 LEU A O 1
ATOM 1661 N N . LEU A 1 210 ? -2.455 0.852 -11.908 1.00 98.06 210 LEU A N 1
ATOM 1662 C CA . LEU A 1 210 ? -1.783 2.136 -11.695 1.00 98.06 210 LEU A CA 1
ATOM 1663 C C . LEU A 1 210 ? -1.163 2.674 -12.992 1.00 98.06 210 LEU A C 1
ATOM 1665 O O . LEU A 1 210 ? -1.284 3.870 -13.259 1.00 98.06 210 LEU A O 1
ATOM 1669 N N . LYS A 1 211 ? -0.548 1.815 -13.819 1.00 96.38 211 LYS A N 1
ATOM 1670 C CA . LYS A 1 211 ? -0.020 2.195 -15.141 1.00 96.38 211 LYS A CA 1
ATOM 1671 C C . LYS A 1 211 ? -1.145 2.591 -16.091 1.00 96.38 211 LYS A C 1
ATOM 1673 O O . LYS A 1 211 ? -1.111 3.669 -16.672 1.00 96.38 211 LYS A O 1
ATOM 1678 N N . ALA A 1 212 ? -2.181 1.760 -16.211 1.00 94.81 212 ALA A N 1
ATOM 1679 C CA . ALA A 1 212 ? -3.289 1.980 -17.145 1.00 94.81 212 ALA A CA 1
ATOM 1680 C C . ALA A 1 212 ? -4.079 3.276 -16.881 1.00 94.81 212 ALA A C 1
ATOM 1682 O O . ALA A 1 212 ? -4.782 3.771 -17.774 1.00 94.81 212 ALA A O 1
ATOM 1683 N N . LEU A 1 213 ? -3.991 3.800 -15.654 1.00 95.69 213 LEU A N 1
ATOM 1684 C CA . LEU A 1 213 ? -4.629 5.036 -15.205 1.00 95.69 213 LEU A CA 1
ATOM 1685 C C . LEU A 1 213 ? -3.630 6.175 -14.927 1.00 95.69 213 LEU A C 1
ATOM 1687 O O . LEU A 1 213 ? -4.012 7.184 -14.337 1.00 95.69 213 LEU A O 1
ATOM 1691 N N . GLY A 1 214 ? -2.379 6.047 -15.383 1.00 95.56 214 GLY A N 1
ATOM 1692 C CA . GLY A 1 214 ? -1.396 7.136 -15.428 1.00 95.56 214 GLY A CA 1
ATOM 1693 C C . GLY A 1 214 ? -0.737 7.499 -14.095 1.00 95.56 214 GLY A C 1
ATOM 1694 O O . GLY A 1 214 ? -0.034 8.506 -14.010 1.00 95.56 214 GLY A O 1
ATOM 1695 N N . PHE A 1 215 ? -0.947 6.712 -13.036 1.00 98.00 215 PHE A N 1
ATOM 1696 C CA . PHE A 1 215 ? -0.297 6.948 -11.744 1.00 98.00 215 PHE A CA 1
ATOM 1697 C C . PHE A 1 215 ? 1.215 6.728 -11.840 1.00 98.00 215 PHE A C 1
ATOM 1699 O O . PHE A 1 215 ? 1.990 7.544 -11.343 1.00 98.00 215 PHE A O 1
ATOM 1706 N N . ILE A 1 216 ? 1.634 5.641 -12.497 1.00 98.19 216 ILE A N 1
ATOM 1707 C CA . ILE A 1 216 ? 3.056 5.292 -12.630 1.00 98.19 216 ILE A CA 1
ATOM 1708 C C . ILE A 1 216 ? 3.795 6.358 -13.435 1.00 98.19 216 ILE A C 1
ATOM 1710 O O . ILE A 1 216 ? 4.816 6.854 -12.973 1.00 98.19 216 ILE A O 1
ATOM 1714 N N . ASP A 1 217 ? 3.239 6.788 -14.566 1.00 96.44 217 ASP A N 1
ATOM 1715 C CA . ASP A 1 217 ? 3.830 7.826 -15.417 1.00 96.44 217 ASP A CA 1
ATOM 1716 C C . ASP A 1 217 ? 4.039 9.148 -14.660 1.00 96.44 217 ASP A C 1
ATOM 1718 O O . ASP A 1 217 ? 5.028 9.847 -14.872 1.00 96.44 217 ASP A O 1
ATOM 1722 N N . ARG A 1 218 ? 3.128 9.479 -13.735 1.00 97.44 218 ARG A N 1
ATOM 1723 C CA . ARG A 1 218 ? 3.171 10.731 -12.970 1.00 97.44 218 ARG A CA 1
ATOM 1724 C C . ARG A 1 218 ? 4.093 10.684 -11.752 1.00 97.44 218 ARG A C 1
ATOM 1726 O O . ARG A 1 218 ? 4.734 11.690 -11.455 1.00 97.44 218 ARG A O 1
ATOM 1733 N N . PHE A 1 219 ? 4.126 9.574 -11.013 1.00 98.19 219 PHE A N 1
ATOM 1734 C CA . PHE A 1 219 ? 4.788 9.515 -9.699 1.00 98.19 219 PHE A CA 1
ATOM 1735 C C . PHE A 1 219 ? 6.026 8.613 -9.657 1.00 98.19 219 PHE A C 1
ATOM 1737 O O . PHE A 1 219 ? 6.930 8.852 -8.847 1.00 98.19 219 PHE A O 1
ATOM 1744 N N . TRP A 1 220 ? 6.102 7.621 -10.545 1.00 98.19 220 TRP A N 1
ATOM 1745 C CA . TRP A 1 220 ? 7.193 6.647 -10.649 1.00 98.19 220 TRP A CA 1
ATOM 1746 C C . TRP A 1 220 ? 7.737 6.585 -12.089 1.00 98.19 220 TRP A C 1
ATOM 1748 O O . TRP A 1 220 ? 7.691 5.525 -12.720 1.00 98.19 220 TRP A O 1
ATOM 1758 N N . PRO A 1 221 ? 8.237 7.711 -12.636 1.00 96.06 221 PRO A N 1
ATOM 1759 C CA . PRO A 1 221 ? 8.672 7.794 -14.032 1.00 96.06 221 PRO A CA 1
ATOM 1760 C C . PRO A 1 221 ? 9.788 6.801 -14.386 1.00 96.06 221 PRO A C 1
ATOM 1762 O O . PRO A 1 221 ? 9.876 6.369 -15.530 1.00 96.06 221 PRO A O 1
ATOM 1765 N N . GLU A 1 222 ? 10.608 6.396 -13.416 1.00 95.88 222 GLU A N 1
ATOM 1766 C CA . GLU A 1 222 ? 11.649 5.378 -13.579 1.00 95.88 222 GLU A CA 1
ATOM 1767 C C . GLU A 1 222 ? 11.056 4.012 -13.966 1.00 95.88 222 GLU A C 1
ATOM 1769 O O . GLU A 1 222 ? 11.638 3.289 -14.768 1.00 95.88 222 GLU A O 1
ATOM 1774 N N . LEU A 1 223 ? 9.868 3.679 -13.448 1.00 96.94 223 LEU A N 1
ATOM 1775 C CA . LEU A 1 223 ? 9.135 2.469 -13.826 1.00 96.94 223 LEU A CA 1
ATOM 1776 C C . LEU A 1 223 ? 8.410 2.640 -15.163 1.00 96.94 223 LEU A C 1
ATOM 1778 O O . LEU A 1 223 ? 8.311 1.688 -15.931 1.00 96.94 223 LEU A O 1
ATOM 1782 N N . ALA A 1 224 ? 7.907 3.843 -15.453 1.00 95.00 224 ALA A N 1
ATOM 1783 C CA . ALA A 1 224 ? 7.188 4.119 -16.697 1.00 95.00 224 ALA A CA 1
ATOM 1784 C C . ALA A 1 224 ? 8.069 3.896 -17.937 1.00 95.00 224 ALA A C 1
ATOM 1786 O O . ALA A 1 224 ? 7.591 3.351 -18.927 1.00 95.00 224 ALA A O 1
ATOM 1787 N N . GLN A 1 225 ? 9.358 4.238 -17.851 1.00 93.06 225 GLN A N 1
ATOM 1788 C CA . GLN A 1 225 ? 10.329 4.074 -18.941 1.00 93.06 225 GLN A CA 1
ATOM 1789 C C . GLN A 1 225 ? 10.567 2.612 -19.355 1.00 93.06 225 GLN A C 1
ATOM 1791 O O . GLN A 1 225 ? 11.044 2.361 -20.459 1.00 93.06 225 GLN A O 1
ATOM 1796 N N . LEU A 1 226 ? 10.235 1.633 -18.506 1.00 91.88 226 LEU A N 1
ATOM 1797 C CA . LEU A 1 226 ? 10.334 0.211 -18.861 1.00 91.88 226 LEU A CA 1
ATOM 1798 C C . LEU A 1 226 ? 9.379 -0.177 -20.000 1.00 91.88 226 LEU A C 1
ATOM 1800 O O . LEU A 1 226 ? 9.625 -1.150 -20.711 1.00 91.88 226 LEU A O 1
ATOM 1804 N N . ASP A 1 227 ? 8.291 0.572 -20.173 1.00 88.38 227 ASP A N 1
ATOM 1805 C CA . ASP A 1 227 ? 7.291 0.337 -21.217 1.00 88.38 227 ASP A CA 1
ATOM 1806 C C . ASP A 1 227 ? 7.854 0.640 -22.621 1.00 88.38 227 ASP A C 1
ATOM 1808 O O . ASP A 1 227 ? 7.462 0.002 -23.597 1.00 88.38 227 ASP A O 1
ATOM 1812 N N . ASP A 1 228 ? 8.839 1.545 -22.700 1.00 84.06 228 ASP A N 1
ATOM 1813 C CA . ASP A 1 228 ? 9.493 1.986 -23.940 1.00 84.06 228 ASP A CA 1
ATOM 1814 C C . ASP A 1 228 ? 10.605 1.027 -24.414 1.00 84.06 228 ASP A C 1
ATOM 1816 O O . ASP A 1 228 ? 11.163 1.189 -25.504 1.00 84.06 228 ASP A O 1
ATOM 1820 N N . VAL A 1 229 ? 10.963 0.024 -23.603 1.00 79.50 229 VAL A N 1
ATOM 1821 C CA . VAL A 1 229 ? 12.045 -0.921 -23.905 1.00 79.50 229 VAL A CA 1
ATOM 1822 C C . VAL A 1 229 ? 11.481 -2.233 -24.438 1.00 79.50 229 VAL A C 1
ATOM 1824 O O . VAL A 1 229 ? 11.075 -3.116 -23.682 1.00 79.50 229 VAL A O 1
ATOM 1827 N N . ASP A 1 230 ? 11.536 -2.399 -25.759 1.00 76.88 230 ASP A N 1
ATOM 1828 C CA . ASP A 1 230 ? 11.191 -3.660 -26.418 1.00 76.88 230 ASP A CA 1
ATOM 1829 C C . ASP A 1 230 ? 12.218 -4.757 -26.105 1.00 76.88 230 ASP A C 1
ATOM 1831 O O . ASP A 1 230 ? 13.397 -4.660 -26.480 1.00 76.88 230 ASP A O 1
ATOM 1835 N N . HIS A 1 231 ? 11.773 -5.868 -25.524 1.00 63.78 231 HIS A N 1
ATOM 1836 C CA . HIS A 1 231 ? 12.562 -7.094 -25.502 1.00 63.78 231 HIS A CA 1
ATOM 1837 C C . HIS A 1 231 ? 12.424 -7.798 -26.864 1.00 63.78 231 HIS A C 1
ATOM 1839 O O . HIS A 1 231 ? 11.352 -7.834 -27.464 1.00 63.78 231 HIS A O 1
ATOM 1845 N N . SER A 1 232 ? 13.524 -8.309 -27.438 1.00 53.59 232 SER A N 1
ATOM 1846 C CA . SER A 1 232 ? 13.431 -8.959 -28.755 1.00 53.59 232 SER A CA 1
ATOM 1847 C C . SER A 1 232 ? 12.538 -10.199 -28.666 1.00 53.59 232 SER A C 1
ATOM 1849 O O . SER A 1 232 ? 12.791 -11.081 -27.842 1.00 53.59 232 SER A O 1
ATOM 1851 N N . LYS A 1 233 ? 11.548 -10.288 -29.563 1.00 47.16 233 LYS A N 1
ATOM 1852 C CA . LYS A 1 233 ? 10.512 -11.337 -29.603 1.00 47.16 233 LYS A CA 1
ATOM 1853 C C . LYS A 1 233 ? 11.041 -12.778 -29.645 1.00 47.16 233 LYS A C 1
ATOM 1855 O O . LYS A 1 233 ? 10.300 -13.690 -29.305 1.00 47.16 233 LYS A O 1
ATOM 1860 N N . GLU A 1 234 ? 12.294 -12.993 -30.050 1.00 46.41 234 GLU A N 1
ATOM 1861 C CA . GLU A 1 234 ? 12.905 -14.331 -30.128 1.00 46.41 234 GLU A CA 1
ATOM 1862 C C . GLU A 1 234 ? 13.238 -14.951 -28.760 1.00 46.41 234 GLU A C 1
ATOM 1864 O O . GLU A 1 234 ? 13.352 -16.170 -28.673 1.00 46.41 234 GLU A O 1
ATOM 1869 N N . PHE A 1 235 ? 13.337 -14.152 -27.688 1.00 50.66 235 PHE A N 1
ATOM 1870 C CA . PHE A 1 235 ? 13.707 -14.640 -26.348 1.00 50.66 235 PHE A CA 1
ATOM 1871 C C . PHE A 1 235 ? 12.732 -14.230 -25.231 1.00 50.66 235 PHE A C 1
ATOM 1873 O O . PHE A 1 235 ? 12.862 -14.724 -24.115 1.00 50.66 235 PHE A O 1
ATOM 1880 N N . HIS A 1 236 ? 11.741 -13.372 -25.519 1.00 52.19 236 HIS A N 1
ATOM 1881 C CA . HIS A 1 236 ? 10.808 -12.836 -24.520 1.00 52.19 236 HIS A CA 1
ATOM 1882 C C . HIS A 1 236 ? 9.360 -12.799 -25.046 1.00 52.19 236 HIS A C 1
ATOM 1884 O O . HIS A 1 236 ? 9.029 -11.935 -25.862 1.00 52.19 236 HIS A O 1
ATOM 1890 N N . PRO A 1 237 ? 8.478 -13.710 -24.594 1.00 54.25 237 PRO A N 1
ATOM 1891 C CA . PRO A 1 237 ? 7.075 -13.750 -25.019 1.00 54.25 237 PRO A CA 1
ATOM 1892 C C . PRO A 1 237 ? 6.215 -12.606 -24.441 1.00 54.25 237 PRO A C 1
ATOM 1894 O O . PRO A 1 237 ? 5.133 -12.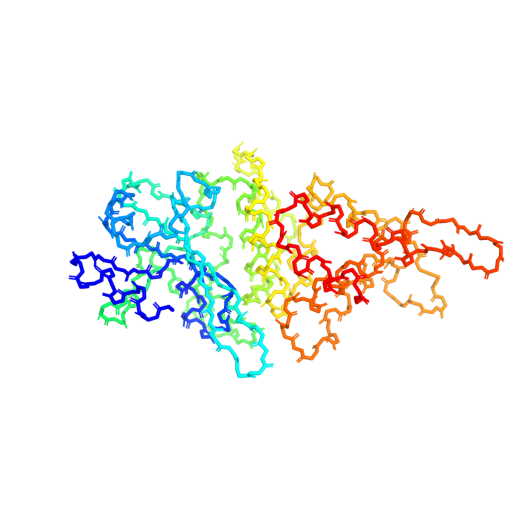347 -24.961 1.00 54.25 237 PRO A O 1
ATOM 1897 N N . GLU A 1 238 ? 6.699 -11.910 -23.407 1.00 57.97 238 GLU A N 1
ATOM 1898 C CA . GLU A 1 238 ? 6.006 -10.839 -22.664 1.00 57.97 238 GLU A CA 1
ATOM 1899 C C . GLU A 1 238 ? 5.873 -9.510 -23.428 1.00 57.97 238 GLU A C 1
ATOM 1901 O O . GLU A 1 238 ? 4.979 -8.717 -23.141 1.00 57.97 238 GLU A O 1
ATOM 1906 N N . GLY A 1 239 ? 6.749 -9.249 -24.405 1.00 69.25 239 GLY A N 1
ATOM 1907 C CA . GLY A 1 239 ? 6.762 -8.008 -25.189 1.00 69.25 239 GLY A CA 1
ATOM 1908 C C . GLY A 1 239 ? 7.831 -7.008 -24.741 1.00 69.25 239 GLY A C 1
ATOM 1909 O O . GLY A 1 239 ? 8.882 -6.928 -25.376 1.00 69.25 239 GLY A O 1
ATOM 1910 N N . ASN A 1 240 ? 7.583 -6.244 -23.673 1.00 83.19 240 ASN A N 1
ATOM 1911 C CA . ASN A 1 240 ? 8.472 -5.166 -23.210 1.00 83.19 240 ASN A CA 1
ATOM 1912 C C . ASN A 1 240 ? 8.998 -5.381 -21.780 1.00 83.19 240 ASN A C 1
ATOM 1914 O O . ASN A 1 240 ? 8.567 -6.294 -21.070 1.00 83.19 240 ASN A O 1
ATOM 1918 N N . ALA A 1 241 ? 9.954 -4.549 -21.358 1.00 88.44 241 ALA A N 1
ATOM 1919 C CA . ALA A 1 241 ? 10.577 -4.669 -20.039 1.00 88.44 241 ALA A CA 1
ATOM 1920 C C . ALA A 1 241 ? 9.584 -4.447 -18.883 1.00 88.44 241 ALA A C 1
ATOM 1922 O O . ALA A 1 241 ? 9.741 -5.038 -17.814 1.00 88.44 241 ALA A O 1
ATOM 1923 N N . TRP A 1 242 ? 8.527 -3.656 -19.095 1.00 93.12 242 TRP A N 1
ATOM 1924 C CA . TRP A 1 242 ? 7.446 -3.490 -18.120 1.00 93.12 242 TRP A CA 1
ATOM 1925 C C . TRP A 1 242 ? 6.670 -4.794 -17.892 1.00 93.12 242 TRP A C 1
ATOM 1927 O O . TRP A 1 242 ? 6.560 -5.259 -16.755 1.00 93.12 242 TRP A O 1
ATOM 1937 N N . ALA A 1 243 ? 6.174 -5.413 -18.966 1.00 91.31 243 ALA A N 1
ATOM 1938 C CA . ALA A 1 243 ? 5.468 -6.690 -18.903 1.00 91.31 243 ALA A CA 1
ATOM 1939 C C . ALA A 1 243 ? 6.352 -7.785 -18.292 1.00 91.31 243 ALA A C 1
ATOM 1941 O O . ALA A 1 243 ? 5.886 -8.523 -17.425 1.00 91.31 243 ALA A O 1
ATOM 1942 N N . HIS A 1 244 ? 7.638 -7.806 -18.660 1.00 92.12 244 HIS A N 1
ATOM 1943 C CA . HIS A 1 244 ? 8.631 -8.698 -18.065 1.00 92.12 244 HIS A CA 1
ATOM 1944 C C . HIS A 1 244 ? 8.740 -8.531 -16.556 1.00 92.12 244 HIS A C 1
ATOM 1946 O O . HIS A 1 244 ? 8.590 -9.489 -15.799 1.00 92.12 244 HIS A O 1
ATOM 1952 N N . THR A 1 245 ? 8.934 -7.292 -16.107 1.00 94.56 245 THR A N 1
ATOM 1953 C CA . THR A 1 245 ? 9.049 -6.964 -14.686 1.00 94.56 245 THR A CA 1
ATOM 1954 C C . THR A 1 245 ? 7.821 -7.443 -13.914 1.00 94.56 245 THR A C 1
ATOM 1956 O O . THR A 1 245 ? 7.963 -8.067 -12.862 1.00 94.56 245 THR A O 1
ATOM 1959 N N . LEU A 1 246 ? 6.614 -7.224 -14.448 1.00 95.44 246 LEU A N 1
ATOM 1960 C CA . LEU A 1 246 ? 5.389 -7.713 -13.817 1.00 95.44 246 LEU A CA 1
ATOM 1961 C C . LEU A 1 246 ? 5.269 -9.243 -13.828 1.00 95.44 246 LEU A C 1
ATOM 1963 O O . LEU A 1 246 ? 4.717 -9.799 -12.880 1.00 95.44 246 LEU A O 1
ATOM 1967 N N . GLU A 1 247 ? 5.769 -9.938 -14.850 1.00 93.88 247 GLU A N 1
ATOM 1968 C CA . GLU A 1 247 ? 5.736 -11.404 -14.890 1.00 93.88 247 GLU A CA 1
ATOM 1969 C C . GLU A 1 247 ? 6.661 -12.026 -13.834 1.00 93.88 247 GLU A C 1
ATOM 1971 O O . GLU A 1 247 ? 6.289 -13.030 -13.221 1.00 93.88 247 GLU A O 1
ATOM 1976 N N . THR A 1 248 ? 7.805 -11.397 -13.517 1.00 94.50 248 THR A N 1
ATOM 1977 C CA . THR A 1 248 ? 8.738 -11.902 -12.483 1.00 94.50 248 THR A CA 1
ATOM 1978 C C . THR A 1 248 ? 8.048 -12.180 -11.144 1.00 94.50 248 THR A C 1
ATOM 1980 O O . THR A 1 248 ? 8.386 -13.130 -10.429 1.00 94.50 248 THR A O 1
ATOM 1983 N N . PHE A 1 249 ? 7.013 -11.400 -10.826 1.00 95.12 249 PHE A N 1
ATOM 1984 C CA . PHE A 1 249 ? 6.204 -11.562 -9.632 1.00 95.12 249 PHE A CA 1
ATOM 1985 C C . PHE A 1 249 ? 5.510 -12.923 -9.557 1.00 95.12 249 PHE A C 1
ATOM 1987 O O . PHE A 1 249 ? 5.371 -13.447 -8.454 1.00 95.12 249 PHE A O 1
ATOM 1994 N N . GLN A 1 250 ? 5.120 -13.533 -10.673 1.00 90.44 250 GLN A N 1
ATOM 1995 C CA . GLN A 1 250 ? 4.462 -14.844 -10.680 1.00 90.44 250 GLN A CA 1
ATOM 1996 C C . GLN A 1 250 ? 5.408 -15.979 -10.261 1.00 90.44 250 GLN A C 1
ATOM 1998 O O . GLN A 1 250 ? 4.955 -17.022 -9.787 1.00 90.44 250 GLN A O 1
ATOM 2003 N N . TYR A 1 251 ? 6.720 -15.764 -10.380 1.00 91.31 251 TYR A N 1
ATOM 2004 C CA . TYR A 1 251 ? 7.748 -16.758 -10.073 1.00 91.31 251 TYR A CA 1
ATOM 2005 C C . TYR A 1 251 ? 8.345 -16.612 -8.665 1.00 91.31 251 TYR A C 1
ATOM 2007 O O . TYR A 1 251 ? 9.142 -17.458 -8.241 1.00 91.31 251 TYR A O 1
ATOM 2015 N N . ARG A 1 252 ? 7.968 -15.573 -7.903 1.00 91.25 252 ARG A N 1
ATOM 2016 C CA . ARG A 1 252 ? 8.479 -15.384 -6.536 1.00 91.25 252 ARG A CA 1
ATOM 2017 C C . ARG A 1 252 ? 7.939 -16.466 -5.597 1.00 91.25 252 ARG A C 1
ATOM 2019 O O . ARG A 1 252 ? 6.748 -16.764 -5.570 1.00 91.25 252 ARG A O 1
ATOM 2026 N N . LYS A 1 253 ? 8.824 -17.042 -4.778 1.00 89.25 253 LYS A N 1
ATOM 2027 C CA . LYS A 1 253 ? 8.465 -18.103 -3.815 1.00 89.25 253 LYS A CA 1
ATOM 2028 C C . LYS A 1 253 ? 7.949 -17.562 -2.482 1.00 89.25 253 LYS A C 1
ATOM 2030 O O . LYS A 1 253 ? 7.285 -18.283 -1.743 1.00 89.25 253 LYS A O 1
ATOM 2035 N N . THR A 1 254 ? 8.290 -16.321 -2.155 1.00 89.25 254 THR A N 1
ATOM 2036 C CA . THR A 1 254 ? 7.949 -15.661 -0.893 1.00 89.25 254 THR A CA 1
ATOM 2037 C C . THR A 1 254 ? 7.391 -14.270 -1.174 1.00 89.25 254 THR A C 1
ATOM 2039 O O . THR A 1 254 ? 7.659 -13.680 -2.218 1.00 89.25 254 THR A O 1
ATOM 2042 N N . LEU A 1 255 ? 6.623 -13.732 -0.226 1.00 89.25 255 LEU A N 1
ATOM 2043 C CA . LEU A 1 255 ? 6.170 -12.335 -0.241 1.00 89.25 255 LEU A CA 1
ATOM 2044 C C . LEU A 1 255 ? 7.183 -11.422 0.463 1.00 89.25 255 LEU A C 1
ATOM 2046 O O . LEU A 1 255 ? 6.802 -10.513 1.198 1.00 89.25 255 LEU A O 1
ATOM 2050 N N . ASP A 1 256 ? 8.473 -11.728 0.310 1.00 90.88 256 ASP A N 1
ATOM 2051 C CA . ASP A 1 256 ? 9.529 -10.908 0.886 1.00 90.88 256 ASP A CA 1
ATOM 2052 C C . ASP A 1 256 ? 9.564 -9.551 0.178 1.00 90.88 256 ASP A C 1
ATOM 2054 O O . ASP A 1 256 ? 9.643 -9.475 -1.052 1.00 90.88 256 ASP A O 1
ATOM 2058 N N . PHE A 1 257 ? 9.451 -8.484 0.965 1.00 92.94 257 PHE A N 1
ATOM 2059 C CA . PHE A 1 257 ? 9.332 -7.135 0.432 1.00 92.94 257 PHE A CA 1
ATOM 2060 C C . PHE A 1 257 ? 10.618 -6.687 -0.268 1.00 92.94 257 PHE A C 1
ATOM 2062 O O . PHE A 1 257 ? 10.540 -6.144 -1.367 1.00 92.94 257 PHE A O 1
ATOM 2069 N N . THR A 1 258 ? 11.784 -6.953 0.328 1.00 93.94 258 THR A N 1
ATOM 2070 C CA . THR A 1 258 ? 13.087 -6.556 -0.220 1.00 93.94 258 THR A CA 1
ATOM 2071 C C . THR A 1 258 ? 13.339 -7.228 -1.564 1.00 93.94 258 THR A C 1
ATOM 2073 O O . THR A 1 258 ? 13.649 -6.546 -2.539 1.00 93.94 258 THR A O 1
ATOM 2076 N N . LEU A 1 259 ? 13.118 -8.543 -1.653 1.00 94.19 259 LEU A N 1
ATOM 2077 C CA . LEU A 1 259 ? 13.225 -9.280 -2.911 1.00 94.19 259 LEU A CA 1
ATOM 2078 C C . LEU A 1 259 ? 12.229 -8.766 -3.955 1.00 94.19 259 LEU A C 1
ATOM 2080 O O . LEU A 1 259 ? 12.597 -8.563 -5.106 1.00 94.19 259 LEU A O 1
ATOM 2084 N N . SER A 1 260 ? 10.972 -8.540 -3.571 1.00 96.19 260 SER A N 1
ATOM 2085 C CA . SER A 1 260 ? 9.947 -8.055 -4.506 1.00 96.19 260 SER A CA 1
ATOM 2086 C C . SER A 1 260 ? 10.268 -6.648 -5.021 1.00 96.19 260 SER A C 1
ATOM 2088 O O . SER A 1 260 ? 10.009 -6.337 -6.181 1.00 96.19 260 SER A O 1
ATOM 2090 N N . LEU A 1 261 ? 10.864 -5.805 -4.180 1.00 97.19 261 LEU A N 1
ATOM 2091 C CA . LEU A 1 261 ? 11.325 -4.475 -4.557 1.00 97.19 261 LEU A CA 1
ATOM 2092 C C . LEU A 1 261 ? 12.530 -4.531 -5.503 1.00 97.19 261 LEU A C 1
ATOM 2094 O O . LEU A 1 261 ? 12.551 -3.787 -6.479 1.00 97.19 261 LEU A O 1
ATOM 2098 N N . ALA A 1 262 ? 13.480 -5.438 -5.264 1.00 96.69 262 ALA A N 1
ATOM 2099 C CA . ALA A 1 262 ? 14.578 -5.695 -6.195 1.00 96.69 262 ALA A CA 1
ATOM 2100 C C . ALA A 1 262 ? 14.056 -6.199 -7.549 1.00 96.69 262 ALA A C 1
ATOM 2102 O O . ALA A 1 262 ? 14.434 -5.656 -8.579 1.00 96.69 262 ALA A O 1
ATOM 2103 N N . LEU A 1 263 ? 13.103 -7.140 -7.565 1.00 96.94 263 LEU A N 1
ATOM 2104 C CA . LEU A 1 263 ? 12.462 -7.610 -8.801 1.00 96.94 263 LEU A CA 1
ATOM 2105 C C . LEU A 1 263 ? 11.775 -6.477 -9.576 1.00 96.94 263 LEU A C 1
ATOM 2107 O O . LEU A 1 263 ? 11.932 -6.394 -10.790 1.00 96.94 263 LEU A O 1
ATOM 2111 N N . LEU A 1 264 ? 11.064 -5.573 -8.894 1.00 97.94 264 LEU A N 1
ATOM 2112 C CA . LEU A 1 264 ? 10.442 -4.411 -9.542 1.00 97.94 264 LEU A CA 1
ATOM 2113 C C . LEU A 1 264 ? 11.476 -3.494 -10.215 1.00 97.94 264 LEU A C 1
ATOM 2115 O O . LEU A 1 264 ? 11.180 -2.870 -11.231 1.00 97.94 264 LEU A O 1
ATOM 2119 N N . LEU A 1 265 ? 12.662 -3.376 -9.618 1.00 97.62 265 LEU A N 1
ATOM 2120 C CA . LEU A 1 265 ? 13.683 -2.414 -10.021 1.00 97.62 265 LEU A CA 1
ATOM 2121 C C . LEU A 1 265 ? 14.816 -3.029 -10.852 1.00 97.62 265 LEU A C 1
ATOM 2123 O O . LEU A 1 265 ? 15.647 -2.280 -11.353 1.00 97.62 265 LEU A O 1
ATOM 2127 N N . HIS A 1 266 ? 14.855 -4.350 -11.040 1.00 95.44 266 HIS A N 1
ATOM 2128 C CA . HIS A 1 266 ? 16.025 -5.040 -11.600 1.00 95.44 266 HIS A CA 1
ATOM 2129 C C . HIS A 1 266 ? 16.420 -4.551 -13.004 1.00 95.44 266 HIS A C 1
ATOM 2131 O O . HIS A 1 266 ? 17.596 -4.535 -13.353 1.00 95.44 266 HIS A O 1
ATOM 2137 N N . ASP A 1 267 ? 15.439 -4.095 -13.786 1.00 94.06 267 ASP A N 1
ATOM 2138 C CA . ASP A 1 267 ? 15.612 -3.701 -15.183 1.00 94.06 267 ASP A CA 1
ATOM 2139 C C . ASP A 1 267 ? 15.506 -2.187 -15.431 1.00 94.06 267 ASP A C 1
ATOM 2141 O O . ASP A 1 267 ? 15.617 -1.743 -16.577 1.00 94.06 267 ASP A O 1
ATOM 2145 N N . VAL A 1 268 ? 15.352 -1.351 -14.392 1.00 95.31 268 VAL A N 1
ATOM 2146 C CA . VAL A 1 268 ? 15.161 0.115 -14.554 1.00 95.31 268 VAL A CA 1
ATOM 2147 C C . VAL A 1 268 ? 16.366 0.832 -15.165 1.00 95.31 268 VAL A C 1
ATOM 2149 O O . VAL A 1 268 ? 16.266 1.988 -15.569 1.00 95.31 268 VAL A O 1
ATOM 2152 N N . GLY A 1 269 ? 17.511 0.156 -15.268 1.00 93.50 269 GLY A N 1
ATOM 2153 C CA . GLY A 1 269 ? 18.678 0.663 -15.981 1.00 93.50 269 GLY A CA 1
ATOM 2154 C C . GLY A 1 269 ? 18.648 0.442 -17.493 1.00 93.50 269 GLY A C 1
ATOM 2155 O O . GLY A 1 269 ? 19.392 1.118 -18.204 1.00 93.50 269 GLY A O 1
ATOM 2156 N N . LYS A 1 270 ? 17.797 -0.453 -18.019 1.00 91.81 270 LYS A N 1
ATOM 2157 C CA . LYS A 1 270 ? 17.721 -0.727 -19.466 1.00 91.81 270 LYS A CA 1
ATOM 2158 C C . LYS A 1 270 ? 17.363 0.513 -20.294 1.00 91.81 270 LYS A C 1
ATOM 2160 O O . LYS A 1 270 ? 18.102 0.780 -21.242 1.00 91.81 270 LYS A O 1
ATOM 2165 N N . PRO A 1 271 ? 16.339 1.320 -19.942 1.00 89.50 271 PRO A N 1
ATOM 2166 C CA . PRO A 1 271 ? 16.019 2.543 -20.687 1.00 89.50 271 PRO A CA 1
ATOM 2167 C C . PRO A 1 271 ? 17.151 3.583 -20.672 1.00 89.50 271 PRO A C 1
ATOM 2169 O O . PRO A 1 271 ? 17.238 4.425 -21.559 1.00 89.50 271 PRO A O 1
ATOM 2172 N N . LEU A 1 272 ? 18.022 3.526 -19.659 1.00 88.69 272 LEU A N 1
ATOM 2173 C CA . LEU A 1 272 ? 19.133 4.460 -19.464 1.00 88.69 272 LEU A CA 1
ATOM 2174 C C . LEU A 1 272 ? 20.417 4.019 -20.180 1.00 88.69 272 LEU A C 1
ATOM 2176 O O . LEU A 1 272 ? 21.368 4.797 -20.275 1.00 88.69 272 LEU A O 1
ATOM 2180 N N . SER A 1 273 ? 20.466 2.768 -20.635 1.00 86.00 273 SER A N 1
ATOM 2181 C CA . SER A 1 273 ? 21.651 2.158 -21.231 1.00 86.00 273 SER A CA 1
ATOM 2182 C C . SER A 1 273 ? 21.742 2.401 -22.738 1.00 86.00 273 SER A C 1
ATOM 2184 O O . SER A 1 273 ? 20.740 2.560 -23.434 1.00 86.00 273 SER A O 1
ATOM 2186 N N . SER A 1 274 ? 22.969 2.408 -23.255 1.00 77.75 274 SER A N 1
ATOM 2187 C CA . SER A 1 274 ? 23.254 2.446 -24.691 1.00 77.75 274 SER A CA 1
ATOM 2188 C C . SER A 1 274 ? 23.777 1.095 -25.171 1.00 77.75 274 SER A C 1
ATOM 2190 O O . SER A 1 274 ? 24.358 0.340 -24.393 1.00 77.75 274 SER A O 1
ATOM 2192 N N . SER A 1 275 ? 23.639 0.807 -26.465 1.00 75.19 275 SER A N 1
ATOM 2193 C CA . SER A 1 275 ? 24.329 -0.337 -27.062 1.00 75.19 275 SER A CA 1
ATOM 2194 C C . SER A 1 275 ? 25.790 0.003 -27.359 1.00 75.19 275 SER A C 1
ATOM 2196 O O . SER A 1 275 ? 26.082 1.084 -27.871 1.00 75.19 275 SER A O 1
ATOM 2198 N N . ASP A 1 276 ? 26.695 -0.934 -27.086 1.00 73.44 276 ASP A N 1
ATOM 2199 C CA . ASP A 1 276 ? 28.121 -0.852 -27.437 1.00 73.44 276 ASP A CA 1
ATOM 2200 C C . ASP A 1 276 ? 28.473 -1.671 -28.702 1.00 73.44 276 ASP A C 1
ATOM 2202 O O . ASP A 1 276 ? 29.641 -1.829 -29.055 1.00 73.44 276 ASP A O 1
ATOM 2206 N N . GLY A 1 277 ? 27.457 -2.197 -29.398 1.00 66.81 277 GLY A N 1
ATOM 2207 C CA . GLY A 1 277 ? 27.584 -3.059 -30.575 1.00 66.81 277 GLY A CA 1
ATOM 2208 C C . GLY A 1 277 ? 27.660 -4.562 -30.274 1.00 66.81 277 GLY A C 1
ATOM 2209 O O . GLY A 1 277 ? 27.238 -5.349 -31.120 1.00 66.81 277 GLY A O 1
ATOM 2210 N N . ALA A 1 278 ? 28.121 -4.974 -29.088 1.00 67.38 278 ALA A N 1
ATOM 2211 C CA . ALA A 1 278 ? 28.161 -6.379 -28.653 1.00 67.38 278 ALA A CA 1
ATOM 2212 C C . ALA A 1 278 ? 27.026 -6.713 -27.669 1.00 67.38 278 ALA A C 1
ATOM 2214 O O . ALA A 1 278 ? 26.456 -7.806 -27.698 1.00 67.38 278 ALA A O 1
ATOM 2215 N N . HIS A 1 279 ? 26.659 -5.744 -26.836 1.00 71.56 279 HIS A N 1
ATOM 2216 C CA . HIS A 1 279 ? 25.585 -5.798 -25.865 1.00 71.56 279 HIS A CA 1
ATOM 2217 C C . HIS A 1 279 ? 24.541 -4.728 -26.188 1.00 71.56 279 HIS A C 1
ATOM 2219 O O . HIS A 1 279 ? 24.836 -3.570 -26.495 1.00 71.56 279 HIS A O 1
ATOM 2225 N N . ARG A 1 280 ? 23.268 -5.128 -26.137 1.00 75.00 280 ARG A N 1
ATOM 2226 C CA . ARG A 1 280 ? 22.147 -4.220 -26.412 1.00 75.00 280 ARG A CA 1
ATOM 2227 C C . ARG A 1 280 ? 21.946 -3.186 -25.296 1.00 75.00 280 ARG A C 1
ATOM 2229 O O . ARG A 1 280 ? 21.503 -2.083 -25.586 1.00 75.00 280 ARG A O 1
ATOM 2236 N N . PHE A 1 281 ? 22.297 -3.549 -24.063 1.00 79.75 281 PHE A N 1
ATOM 2237 C CA . PHE A 1 281 ? 22.106 -2.752 -22.851 1.00 79.75 281 PHE A CA 1
ATOM 2238 C C . PHE A 1 281 ? 23.410 -2.723 -22.032 1.00 79.75 281 PHE A C 1
ATOM 2240 O O . PHE A 1 281 ? 23.515 -3.393 -21.001 1.00 79.75 281 PHE A O 1
ATOM 2247 N N . ASP A 1 282 ? 24.442 -2.025 -22.515 1.00 81.44 282 ASP A N 1
ATOM 2248 C CA . ASP A 1 282 ? 25.720 -1.928 -21.794 1.00 81.44 282 ASP A CA 1
ATOM 2249 C C . ASP A 1 282 ? 25.542 -1.151 -20.474 1.00 81.44 282 ASP A C 1
ATOM 2251 O O . ASP A 1 282 ? 24.856 -0.127 -20.430 1.00 81.44 282 ASP A O 1
ATOM 2255 N N . LYS A 1 283 ? 26.144 -1.646 -19.385 1.00 86.31 283 LYS A N 1
ATOM 2256 C CA . LYS A 1 283 ? 26.097 -1.054 -18.026 1.00 86.31 283 LYS A CA 1
ATOM 2257 C C . LYS A 1 283 ? 24.703 -0.827 -17.425 1.00 86.31 283 LYS A C 1
ATOM 2259 O O . LYS A 1 283 ? 24.534 -0.011 -16.515 1.00 86.31 283 LYS A O 1
ATOM 2264 N N . HIS A 1 284 ? 23.675 -1.521 -17.918 1.00 89.38 284 HIS A N 1
ATOM 2265 C CA . HIS A 1 284 ? 22.318 -1.366 -17.383 1.00 89.38 284 HIS A CA 1
ATOM 2266 C C . HIS A 1 284 ? 22.232 -1.735 -15.894 1.00 89.38 284 HIS A C 1
ATOM 2268 O O . HIS A 1 284 ? 21.436 -1.137 -15.182 1.00 89.38 284 HIS A O 1
ATOM 2274 N N . ALA A 1 285 ? 23.064 -2.657 -15.404 1.00 89.81 285 ALA A N 1
ATOM 2275 C CA . ALA A 1 285 ? 23.089 -3.029 -13.992 1.00 89.81 285 ALA A CA 1
ATOM 2276 C C . ALA A 1 285 ? 23.548 -1.858 -13.102 1.00 89.81 285 ALA A C 1
ATOM 2278 O O . ALA A 1 285 ? 22.858 -1.492 -12.151 1.00 89.81 285 ALA A O 1
ATOM 2279 N N . GLU A 1 286 ? 24.663 -1.199 -13.433 1.00 93.00 286 GLU A N 1
ATOM 2280 C CA . GLU A 1 286 ? 25.172 -0.056 -12.667 1.00 93.00 286 GLU A CA 1
ATOM 2281 C C . GLU A 1 286 ? 24.240 1.158 -12.760 1.00 93.00 286 GLU A C 1
ATOM 2283 O O . GLU A 1 286 ? 23.997 1.843 -11.762 1.00 93.00 286 GLU A O 1
ATOM 2288 N N . LEU A 1 287 ? 23.690 1.421 -13.949 1.00 94.62 287 LEU A N 1
ATOM 2289 C CA . LEU A 1 287 ? 22.708 2.489 -14.150 1.00 94.62 287 LEU A CA 1
ATOM 2290 C C . LEU A 1 287 ? 21.406 2.205 -13.392 1.00 94.62 287 LEU A C 1
ATOM 2292 O O . LEU A 1 287 ? 20.850 3.114 -12.772 1.00 94.62 287 LEU A O 1
ATOM 2296 N N . GLY A 1 288 ? 20.958 0.949 -13.394 1.00 95.75 288 GLY A N 1
ATOM 2297 C CA . GLY A 1 288 ? 19.788 0.478 -12.661 1.00 95.75 288 GLY A CA 1
ATOM 2298 C C . GLY A 1 288 ? 19.965 0.639 -11.158 1.00 95.75 288 GLY A C 1
ATOM 2299 O O . GLY A 1 288 ? 19.109 1.231 -10.509 1.00 95.75 288 GLY A O 1
ATOM 2300 N N . ALA A 1 289 ? 21.120 0.245 -10.617 1.00 96.06 289 ALA A N 1
ATOM 2301 C CA . ALA A 1 289 ? 21.457 0.437 -9.210 1.00 96.06 289 ALA A CA 1
ATOM 2302 C C . ALA A 1 289 ? 21.403 1.922 -8.795 1.00 96.06 289 ALA A C 1
ATOM 2304 O O . ALA A 1 289 ? 20.841 2.261 -7.753 1.00 96.06 289 ALA A O 1
ATOM 2305 N N . LEU A 1 290 ? 21.938 2.832 -9.618 1.00 96.75 290 LEU A N 1
ATOM 2306 C CA . LEU A 1 290 ? 21.875 4.277 -9.358 1.00 96.75 290 LEU A CA 1
ATOM 2307 C C . LEU A 1 290 ? 20.442 4.827 -9.428 1.00 96.75 290 LEU A C 1
ATOM 2309 O O . LEU A 1 290 ? 20.071 5.676 -8.613 1.00 96.75 290 LEU A O 1
ATOM 2313 N N . ALA A 1 291 ? 19.643 4.370 -10.393 1.00 97.06 291 ALA A N 1
ATOM 2314 C CA . ALA A 1 291 ? 18.245 4.765 -10.535 1.00 97.06 291 ALA A CA 1
ATOM 2315 C C . ALA A 1 291 ? 17.385 4.241 -9.372 1.00 97.06 291 ALA A C 1
ATOM 2317 O O . ALA A 1 291 ? 16.606 5.005 -8.801 1.00 97.06 291 ALA A O 1
ATOM 2318 N N . ALA A 1 292 ? 17.593 2.989 -8.959 1.00 97.75 292 ALA A N 1
ATOM 2319 C CA . ALA A 1 292 ? 16.937 2.376 -7.811 1.00 97.75 292 ALA A CA 1
ATOM 2320 C C . ALA A 1 292 ? 17.229 3.147 -6.517 1.00 97.75 292 ALA A C 1
ATOM 2322 O O . ALA A 1 292 ? 16.298 3.494 -5.793 1.00 97.75 292 ALA A O 1
ATOM 2323 N N . VAL A 1 293 ? 18.493 3.501 -6.252 1.00 98.12 293 VAL A N 1
ATOM 2324 C CA . VAL A 1 293 ? 18.861 4.313 -5.076 1.00 98.12 293 VAL A CA 1
ATOM 2325 C C . VAL A 1 293 ? 18.093 5.635 -5.065 1.00 98.12 293 VAL A C 1
ATOM 2327 O O . VAL A 1 293 ? 17.410 5.928 -4.087 1.00 98.12 293 VAL A O 1
ATOM 2330 N N . LYS A 1 294 ? 18.114 6.393 -6.170 1.00 97.94 294 LYS A N 1
ATOM 2331 C CA . LYS A 1 294 ? 17.405 7.682 -6.266 1.00 97.94 294 LYS A CA 1
ATOM 2332 C C . LYS A 1 294 ? 15.896 7.538 -6.068 1.00 97.94 294 LYS A C 1
ATOM 2334 O O . LYS A 1 294 ? 15.285 8.356 -5.381 1.00 97.94 294 LYS A O 1
ATOM 2339 N N . PHE A 1 295 ? 15.297 6.507 -6.663 1.00 98.25 295 PHE A N 1
ATOM 2340 C CA . PHE A 1 295 ? 13.875 6.206 -6.518 1.00 98.25 295 PHE A CA 1
ATOM 2341 C C . PHE A 1 295 ? 13.510 5.939 -5.051 1.00 98.25 295 PHE A C 1
ATOM 2343 O O . PHE A 1 295 ? 12.554 6.515 -4.527 1.00 98.25 295 PHE A O 1
ATOM 2350 N N . LEU A 1 296 ? 14.298 5.115 -4.358 1.00 98.12 296 LEU A N 1
ATOM 2351 C CA . LEU A 1 296 ? 14.034 4.738 -2.972 1.00 98.12 296 LEU A CA 1
ATOM 2352 C C . LEU A 1 296 ? 14.312 5.871 -1.975 1.00 98.12 296 LEU A C 1
ATOM 2354 O O . LEU A 1 296 ? 13.527 6.059 -1.043 1.00 98.12 296 LEU A O 1
ATOM 2358 N N . GLU A 1 297 ? 15.372 6.656 -2.189 1.00 97.81 297 GLU A N 1
ATOM 2359 C CA . GLU A 1 297 ? 15.671 7.864 -1.408 1.00 97.81 297 GLU A CA 1
ATOM 2360 C C . GLU A 1 297 ? 14.537 8.888 -1.529 1.00 97.81 297 GLU A C 1
ATOM 2362 O O . GLU A 1 297 ? 14.083 9.433 -0.521 1.00 97.81 297 GLU A O 1
ATOM 2367 N N . ARG A 1 298 ? 14.008 9.095 -2.743 1.00 97.44 298 ARG A N 1
ATOM 2368 C CA . ARG A 1 298 ? 12.876 10.002 -2.995 1.00 97.44 298 ARG A CA 1
ATOM 2369 C C . ARG A 1 298 ? 11.606 9.587 -2.250 1.00 97.44 298 ARG A C 1
ATOM 2371 O O . ARG A 1 298 ? 10.833 10.450 -1.844 1.00 97.44 298 ARG A O 1
ATOM 2378 N N . LEU A 1 299 ? 11.393 8.286 -2.058 1.00 96.50 299 LEU A N 1
ATOM 2379 C CA . LEU A 1 299 ? 10.283 7.738 -1.267 1.00 96.50 299 LEU A CA 1
ATOM 2380 C C . LEU A 1 299 ? 10.610 7.619 0.237 1.00 96.50 299 LEU A C 1
ATOM 2382 O O . LEU A 1 299 ? 9.770 7.195 1.039 1.00 96.50 299 LEU A O 1
ATOM 2386 N N . GLY A 1 300 ? 11.821 8.005 0.645 1.00 94.44 300 GLY A N 1
ATOM 2387 C CA . GLY A 1 300 ? 12.276 8.014 2.032 1.00 94.44 300 GLY A CA 1
ATOM 2388 C C . GLY A 1 300 ? 12.428 6.622 2.648 1.00 94.44 300 GLY A C 1
ATOM 2389 O O . GLY A 1 300 ? 12.188 6.466 3.845 1.00 94.44 300 GLY A O 1
ATOM 2390 N N . PHE A 1 301 ? 12.745 5.595 1.855 1.00 94.81 301 PHE A N 1
ATOM 2391 C CA . PHE A 1 301 ? 13.057 4.270 2.401 1.00 94.81 301 PHE A CA 1
ATOM 2392 C C . PHE A 1 301 ? 14.346 4.299 3.246 1.00 94.81 301 PHE A C 1
ATOM 2394 O O . PHE A 1 301 ? 15.227 5.122 3.002 1.00 94.81 301 PHE A O 1
ATOM 2401 N N . PRO A 1 302 ? 14.486 3.410 4.247 1.00 92.06 302 PRO A N 1
ATOM 2402 C CA . PRO A 1 302 ? 15.666 3.392 5.105 1.00 92.06 302 PRO A CA 1
ATOM 2403 C C . PRO A 1 302 ? 16.917 2.935 4.343 1.00 92.06 302 PRO A C 1
ATOM 2405 O O . PRO A 1 302 ? 16.863 1.997 3.549 1.00 92.06 302 PRO A O 1
ATOM 2408 N N . ASN A 1 303 ? 18.070 3.531 4.664 1.00 93.50 303 ASN A N 1
ATOM 2409 C CA . ASN A 1 303 ? 19.353 3.254 3.998 1.00 93.50 303 ASN A CA 1
ATOM 2410 C C . ASN A 1 303 ? 19.753 1.771 3.983 1.00 93.50 303 ASN A C 1
ATOM 2412 O O . ASN A 1 303 ? 20.377 1.321 3.025 1.00 93.50 303 ASN A O 1
ATOM 2416 N N . ALA A 1 304 ? 19.400 1.013 5.028 1.00 91.56 304 ALA A N 1
ATOM 2417 C CA . ALA A 1 304 ? 19.662 -0.424 5.080 1.00 91.56 304 ALA A CA 1
ATOM 2418 C C . ALA A 1 304 ? 18.958 -1.158 3.926 1.00 91.56 304 ALA A C 1
ATOM 2420 O O . ALA A 1 304 ? 19.613 -1.828 3.137 1.00 91.56 304 ALA A O 1
ATOM 2421 N N . LEU A 1 305 ? 17.655 -0.911 3.743 1.00 93.38 305 LEU A N 1
ATOM 2422 C CA . LEU A 1 305 ? 16.883 -1.482 2.640 1.00 93.38 305 LEU A CA 1
ATOM 2423 C C . LEU A 1 305 ? 17.414 -1.028 1.274 1.00 93.38 305 LEU A C 1
ATOM 2425 O O . LEU A 1 305 ? 17.510 -1.835 0.357 1.00 93.38 305 LEU A O 1
ATOM 2429 N N . ILE A 1 306 ? 17.772 0.252 1.133 1.00 96.56 306 ILE A N 1
ATOM 2430 C CA . ILE A 1 306 ? 18.346 0.782 -0.115 1.00 96.56 306 ILE A CA 1
ATOM 2431 C C . ILE A 1 306 ? 19.648 0.052 -0.461 1.00 96.56 306 ILE A C 1
ATOM 2433 O O . ILE A 1 306 ? 19.886 -0.275 -1.620 1.00 96.56 306 ILE A O 1
ATOM 2437 N N . THR A 1 307 ? 20.479 -0.226 0.544 1.00 96.31 307 THR A N 1
ATOM 2438 C CA . THR A 1 307 ? 21.739 -0.955 0.366 1.00 96.31 307 THR A CA 1
ATOM 2439 C C . THR A 1 307 ? 21.490 -2.392 -0.079 1.00 96.31 307 THR A C 1
ATOM 2441 O O . THR A 1 307 ? 22.153 -2.841 -1.013 1.00 96.31 307 THR A O 1
ATOM 2444 N N . ASP A 1 308 ? 20.522 -3.074 0.536 1.00 95.06 308 ASP A N 1
ATOM 2445 C CA . ASP A 1 308 ? 20.153 -4.447 0.184 1.00 95.06 308 ASP A CA 1
ATOM 2446 C C . ASP A 1 308 ? 19.604 -4.529 -1.245 1.00 95.06 308 ASP A C 1
ATOM 2448 O O . ASP A 1 308 ? 20.067 -5.345 -2.036 1.00 95.06 308 ASP A O 1
ATOM 2452 N N . VAL A 1 309 ? 18.673 -3.642 -1.615 1.00 96.06 309 VAL A N 1
ATOM 2453 C CA . VAL A 1 309 ? 18.091 -3.606 -2.969 1.00 96.06 309 VAL A CA 1
ATOM 2454 C C . VAL A 1 309 ? 19.128 -3.240 -4.026 1.00 96.06 309 VAL A C 1
ATOM 2456 O O . VAL A 1 309 ? 19.076 -3.775 -5.119 1.00 96.06 309 VAL A O 1
ATOM 2459 N N . ARG A 1 310 ? 20.083 -2.354 -3.721 1.00 95.50 310 ARG A N 1
ATOM 2460 C CA . ARG A 1 310 ? 21.172 -2.008 -4.650 1.00 95.50 310 ARG A CA 1
ATOM 2461 C C . ARG A 1 310 ? 22.109 -3.191 -4.918 1.00 95.50 310 ARG A C 1
ATOM 2463 O O . ARG A 1 310 ? 22.791 -3.202 -5.936 1.00 95.50 310 ARG A O 1
ATOM 2470 N N . PHE A 1 311 ? 22.246 -4.095 -3.950 1.00 93.75 311 PHE A N 1
ATOM 2471 C CA . PHE A 1 311 ? 23.118 -5.261 -4.067 1.00 93.75 311 PHE A CA 1
ATOM 2472 C C . PHE A 1 311 ? 22.475 -6.396 -4.874 1.00 93.75 311 PHE A C 1
ATOM 2474 O O . PHE A 1 311 ? 23.197 -7.110 -5.569 1.00 93.75 311 PHE A O 1
ATOM 2481 N N . LEU A 1 312 ? 21.158 -6.571 -4.728 1.00 91.31 312 LEU A N 1
ATOM 2482 C CA . LEU A 1 312 ? 20.353 -7.566 -5.442 1.00 91.31 312 LEU A CA 1
ATOM 2483 C C . LEU A 1 312 ? 20.185 -7.212 -6.924 1.00 91.31 312 LEU A C 1
ATOM 2485 O O . LEU A 1 312 ? 20.202 -8.175 -7.722 1.00 91.31 312 LEU A O 1
#

Radius of gyration: 20.65 Å; chains: 1; bounding box: 57×36×61 Å

Foldseek 3Di:
DVVLCVLCVVLVKWKKFFFPQLLCVVVVHDDFLETEIEIAADPVSVVVSAVQKAPPHDPLARIKDWDFCDDPPDDTSIHMYGYHYPDCPDDDSAFFLSRGWMATPVVRDIDRPPPCPLVSVQLQPPDDPDDPPRRDQRLVRGDLADALVRNLLVVLLSCFASVHDDDDLVVVCVSSVSHDHHDPDALQRVVVSLSSLLLHLQSLSSVVSCVVVCVCVPQVVLLVLQQVAFDPVVPDVQGTSNSVLNVVSVVDPHSDNLVSLLSSQVQSLQSVAPDPPVDRGPPSLVSSLVSLLVSCVSSVHDPVSNVSSSVD

pLDDT: mean 86.9, std 13.25, range [41.41, 98.38]

Secondary structure (DSSP, 8-state):
-HHHHHHHHHTT---EEEHHHHHHHHHTPPPPSEEEEE-SS-HHHHHHH-TTEE-S--SSSSEEEEEEEEETTEEEEEEEEEEE-S---S--SSSBGGGG-EEETTTTEEE-TT--HHHHHHHH-SS----SSPPPPGGGGB-TTS-HHHHHHHHHHHHHHH-PPPPPHHHHHHHHTT-----PPPHHHHHHHHHHHHTSS-HHHHHHHHHHTTHHHHH-HHHHGGGG-BPPTTT-TT-BHHHHHHHHGGG-SS--HHHHHHHHHTTTTGGG-B--SS-SSBTHHHHHHHHHHHHHHHTT--HHHHHHHHH-